Protein AF-A0AAV9IDC6-F1 (afdb_monomer)

Secondary structure (DSSP, 8-state):
---------PPPPHHHHHHHHHHHHHHHHHHHHHHTTT--SHHHHHHHHHHHHHHHHHHHHHTEEPPPPEE--HHHHHHHHHHS-HHHHHHHHHHSS-EES-SSTTHHHHHHHTSS-TT-S---EEEEEEEEE-TTT--EEEEEEEE-TT--HHHHHTTHHHHHHHH-TTEEEEEEEEETTEEEEEEEE---GGGGTTS--

InterPro domains:
  IPR021275 Protein of unknown function DUF2854 [PF11016] (30-175)
  IPR021275 Protein of unknown function DUF2854 [PTHR35551] (13-191)

Mean predicted aligned error: 9.42 Å

Organism: NCBI:t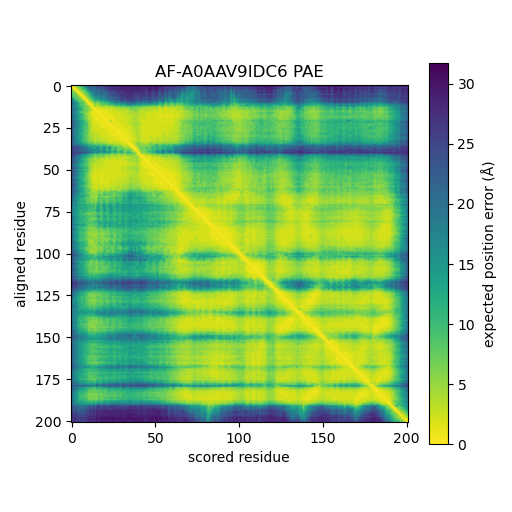xid3028027

Structure (mmCIF, N/CA/C/O backbone):
data_AF-A0AAV9IDC6-F1
#
_entry.id   AF-A0AAV9IDC6-F1
#
loop_
_atom_site.group_PDB
_atom_site.id
_atom_site.type_symbol
_atom_site.label_atom_id
_atom_site.label_alt_id
_atom_site.label_comp_id
_atom_site.label_asym_id
_atom_site.label_entity_id
_atom_site.label_seq_id
_atom_site.pdbx_PDB_ins_code
_atom_site.Cartn_x
_atom_site.Cartn_y
_atom_site.Cartn_z
_atom_site.occupancy
_atom_site.B_iso_or_equiv
_atom_site.auth_seq_id
_atom_site.auth_comp_id
_atom_site.auth_asym_id
_atom_site.auth_atom_id
_atom_site.pdbx_PDB_model_num
ATOM 1 N N . MET A 1 1 ? -21.728 21.568 -3.800 1.00 38.88 1 MET A N 1
ATOM 2 C CA . MET A 1 1 ? -20.839 20.657 -3.052 1.00 38.88 1 MET A CA 1
ATOM 3 C C . MET A 1 1 ? -19.685 20.312 -3.965 1.00 38.88 1 MET A C 1
ATOM 5 O O . MET A 1 1 ? -19.885 19.591 -4.927 1.00 38.88 1 MET A O 1
ATOM 9 N N . SER A 1 2 ? -18.545 20.964 -3.769 1.00 39.19 2 SER A N 1
ATOM 10 C CA . SER A 1 2 ? -17.340 20.770 -4.574 1.00 39.19 2 SER A CA 1
ATOM 11 C C . SER A 1 2 ? -16.515 19.640 -3.967 1.00 39.19 2 SER A C 1
ATOM 13 O O . SER A 1 2 ? -15.937 19.819 -2.894 1.00 39.19 2 SER A O 1
ATOM 15 N N . ASP A 1 3 ? -16.470 18.497 -4.647 1.00 39.34 3 ASP A N 1
ATOM 16 C CA . ASP A 1 3 ? -15.581 17.388 -4.314 1.00 39.34 3 ASP A CA 1
ATOM 17 C C . ASP A 1 3 ? -14.129 17.815 -4.548 1.00 39.34 3 ASP A C 1
ATOM 19 O O . ASP A 1 3 ? -13.592 17.761 -5.653 1.00 39.34 3 ASP A O 1
ATOM 23 N N . T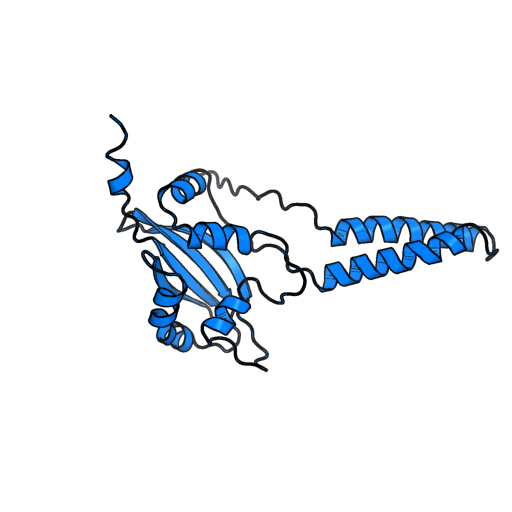HR A 1 4 ? -13.468 18.282 -3.491 1.00 42.28 4 THR A N 1
ATOM 24 C CA . THR A 1 4 ? -12.022 18.510 -3.483 1.00 42.28 4 THR A CA 1
ATOM 25 C C . THR A 1 4 ? -11.313 17.183 -3.220 1.00 42.28 4 THR A C 1
ATOM 27 O O . THR A 1 4 ? -10.743 16.973 -2.146 1.00 42.28 4 THR A O 1
ATOM 30 N N . SER A 1 5 ? -11.356 16.261 -4.184 1.00 41.09 5 SER A N 1
ATOM 31 C CA . SER A 1 5 ? -10.494 15.078 -4.180 1.00 41.09 5 SER A CA 1
ATOM 32 C C . SER A 1 5 ? -9.054 15.543 -4.397 1.00 41.09 5 SER A C 1
ATOM 34 O O . SER A 1 5 ? -8.604 15.761 -5.522 1.00 41.09 5 SER A O 1
ATOM 36 N N . SER A 1 6 ? -8.335 15.774 -3.301 1.00 48.91 6 SER A N 1
ATOM 37 C CA . SER A 1 6 ? -6.930 16.167 -3.346 1.00 48.91 6 SER A CA 1
ATOM 38 C C . SER A 1 6 ? -6.104 14.956 -3.777 1.00 48.91 6 SER A C 1
ATOM 40 O O . SER A 1 6 ? -5.756 14.114 -2.949 1.00 48.91 6 SER A O 1
ATOM 42 N N . SER A 1 7 ? -5.804 14.845 -5.074 1.00 46.00 7 SER A N 1
ATOM 43 C CA . SER A 1 7 ? -4.868 13.845 -5.587 1.00 46.00 7 SER A CA 1
ATOM 44 C C . SER A 1 7 ? -3.514 14.071 -4.916 1.00 46.00 7 SER A C 1
ATOM 46 O O . SER A 1 7 ? -2.851 15.083 -5.149 1.00 46.00 7 SER A O 1
ATOM 48 N N . THR A 1 8 ? -3.127 13.162 -4.026 1.00 54.41 8 THR A N 1
ATOM 49 C CA . THR A 1 8 ? -1.840 13.240 -3.329 1.00 54.41 8 THR A CA 1
ATOM 50 C C . THR A 1 8 ? -0.728 13.168 -4.376 1.00 54.41 8 THR A C 1
ATOM 52 O O . THR A 1 8 ? -0.763 12.289 -5.235 1.00 54.41 8 THR A O 1
ATOM 55 N N . SER A 1 9 ? 0.239 14.090 -4.340 1.00 49.34 9 SER A N 1
ATOM 56 C CA . SER A 1 9 ? 1.400 14.055 -5.230 1.00 49.34 9 SER A CA 1
ATOM 57 C C . SER A 1 9 ? 2.202 12.785 -4.950 1.00 49.34 9 SER A C 1
ATOM 59 O O . SER A 1 9 ? 2.881 12.636 -3.935 1.00 49.34 9 SER A O 1
ATOM 61 N N . ILE A 1 10 ? 2.063 11.813 -5.842 1.00 58.88 10 ILE A N 1
ATOM 62 C CA . ILE A 1 10 ? 2.789 10.556 -5.758 1.00 58.88 10 ILE A CA 1
ATOM 63 C C . ILE A 1 10 ? 4.259 10.874 -6.062 1.00 58.88 10 ILE A C 1
ATOM 65 O O . ILE A 1 10 ? 4.568 11.386 -7.137 1.00 58.88 10 ILE A O 1
ATOM 69 N N . ALA A 1 11 ? 5.163 10.600 -5.115 1.00 62.19 11 ALA A N 1
ATOM 70 C CA . ALA A 1 11 ? 6.604 10.754 -5.324 1.00 62.19 11 ALA A CA 1
ATOM 71 C C . ALA A 1 11 ? 7.049 10.031 -6.616 1.00 62.19 11 ALA A C 1
ATOM 73 O O . ALA A 1 11 ? 6.466 9.001 -6.964 1.00 62.19 11 ALA A O 1
ATOM 74 N N . PRO A 1 12 ? 8.053 10.530 -7.355 1.00 69.94 12 PRO A N 1
ATOM 75 C CA . PRO A 1 12 ? 8.481 9.876 -8.584 1.00 69.94 12 PRO A CA 1
ATOM 76 C C . PRO A 1 12 ? 8.978 8.453 -8.289 1.00 69.94 12 PRO A C 1
ATOM 78 O O . PRO A 1 12 ? 9.770 8.230 -7.375 1.00 69.94 12 PRO A O 1
ATOM 81 N N . SER A 1 13 ? 8.491 7.485 -9.067 1.00 81.06 13 SER A N 1
ATOM 82 C CA . SER A 1 13 ? 8.979 6.104 -9.033 1.00 81.06 13 SER A CA 1
ATOM 83 C C . SER A 1 13 ? 10.439 6.066 -9.487 1.00 81.06 13 SER A C 1
ATOM 85 O O . SER A 1 13 ? 10.771 6.550 -10.574 1.00 81.06 13 SER A O 1
ATOM 87 N N . TRP A 1 14 ? 11.311 5.468 -8.671 1.00 83.44 14 TRP A N 1
ATOM 88 C CA . TRP A 1 14 ? 12.724 5.285 -9.011 1.00 83.44 14 TRP A CA 1
ATOM 89 C C . TRP A 1 14 ? 12.896 4.391 -10.236 1.00 83.44 14 TRP A C 1
ATOM 91 O O . TRP A 1 14 ? 13.766 4.654 -11.061 1.00 83.44 14 TRP A O 1
ATOM 101 N N . ALA A 1 15 ? 12.019 3.399 -10.405 1.00 87.62 15 ALA A N 1
ATOM 102 C CA . ALA A 1 15 ? 12.025 2.536 -11.577 1.00 87.62 15 ALA A CA 1
ATOM 103 C C . ALA A 1 15 ? 11.820 3.346 -12.865 1.00 87.62 15 ALA A C 1
ATOM 105 O O . ALA A 1 15 ? 12.610 3.231 -13.800 1.00 87.62 15 ALA A O 1
ATOM 106 N N . LYS A 1 16 ? 10.824 4.243 -12.888 1.00 90.00 16 LYS A N 1
ATOM 107 C CA . LYS A 1 16 ? 10.560 5.108 -14.051 1.00 90.00 16 LYS A CA 1
ATOM 108 C C . LYS A 1 16 ? 11.750 6.010 -14.384 1.00 90.00 16 LYS A C 1
ATOM 110 O O . LYS A 1 16 ? 12.064 6.181 -15.559 1.00 90.00 16 LYS A O 1
ATOM 115 N N . LEU A 1 17 ? 12.429 6.550 -13.369 1.00 90.75 17 LEU A N 1
ATOM 116 C CA . LEU A 1 17 ? 13.625 7.375 -13.560 1.00 90.75 17 LEU A CA 1
ATOM 117 C C . LEU A 1 17 ? 14.779 6.567 -14.175 1.00 90.75 17 LEU A C 1
ATOM 119 O O . LEU A 1 17 ? 15.366 6.988 -15.172 1.00 90.75 17 LEU A O 1
ATOM 123 N N . THR A 1 18 ? 15.089 5.396 -13.612 1.00 91.38 18 THR A N 1
ATOM 124 C CA . THR A 1 18 ? 16.161 4.517 -14.104 1.00 91.38 18 THR A CA 1
ATOM 125 C C . THR A 1 18 ? 15.877 4.022 -15.522 1.00 91.38 18 THR A C 1
ATOM 127 O O . THR A 1 18 ? 16.779 4.023 -16.357 1.00 91.38 18 THR A O 1
ATOM 130 N N . ILE A 1 19 ? 14.623 3.669 -15.827 1.00 94.06 19 ILE A N 1
ATOM 131 C CA . ILE A 1 19 ? 14.200 3.285 -17.180 1.00 94.06 19 ILE A CA 1
ATOM 132 C C . ILE A 1 19 ? 14.380 4.446 -18.151 1.00 94.06 19 ILE A C 1
ATOM 134 O O . ILE A 1 19 ? 14.901 4.223 -19.239 1.00 94.06 19 ILE A O 1
ATOM 138 N N . ALA A 1 20 ? 13.983 5.668 -17.787 1.00 93.44 20 ALA A N 1
ATOM 139 C CA . ALA A 1 20 ? 14.128 6.828 -18.665 1.00 93.44 20 ALA A CA 1
ATOM 140 C C . ALA A 1 20 ? 15.603 7.087 -19.019 1.00 93.44 20 ALA A C 1
ATOM 142 O O . ALA A 1 20 ? 15.937 7.245 -20.193 1.00 93.44 20 ALA A O 1
ATOM 143 N N . LEU A 1 21 ? 16.489 7.046 -18.018 1.00 93.75 21 LEU A N 1
ATOM 144 C CA . LEU A 1 21 ? 17.934 7.198 -18.212 1.00 93.75 21 LEU A CA 1
ATOM 145 C C . LEU A 1 21 ? 18.521 6.070 -19.076 1.00 93.75 21 LEU A C 1
ATOM 147 O O . LEU A 1 21 ? 19.188 6.342 -20.074 1.00 93.75 21 LEU A O 1
ATOM 151 N N . GLY A 1 22 ? 18.240 4.810 -18.729 1.00 93.38 22 GLY A N 1
ATOM 152 C CA . GLY A 1 22 ? 18.733 3.646 -19.470 1.00 93.38 22 GLY A CA 1
ATOM 153 C C . GLY A 1 22 ? 18.211 3.595 -20.906 1.00 93.38 22 GLY A C 1
ATOM 154 O O . GLY A 1 22 ? 18.968 3.295 -21.829 1.00 93.38 22 GLY A O 1
ATOM 155 N N . SER A 1 23 ? 16.943 3.959 -21.113 1.00 94.50 23 SER A N 1
ATOM 156 C CA . SER A 1 23 ? 16.327 4.049 -22.440 1.00 94.50 23 SER A CA 1
ATOM 157 C C . SER A 1 23 ? 17.009 5.119 -23.281 1.00 94.50 23 SER A C 1
ATOM 159 O O . SER A 1 23 ? 17.381 4.834 -24.412 1.00 94.50 23 SER A O 1
ATOM 161 N N . GLY A 1 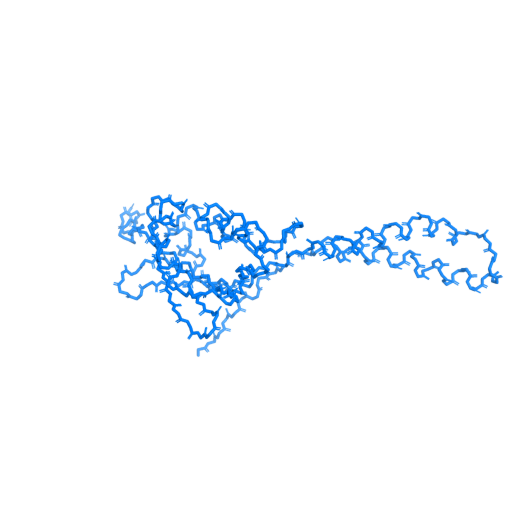24 ? 17.237 6.318 -22.734 1.00 95.00 24 GLY A N 1
ATOM 162 C CA . GLY A 1 24 ? 17.902 7.403 -23.460 1.00 95.00 24 GLY A CA 1
ATOM 163 C C . GLY A 1 24 ? 19.289 7.006 -23.971 1.00 95.00 24 GLY A C 1
ATOM 164 O O . GLY A 1 24 ? 19.575 7.157 -25.157 1.00 95.00 24 GLY A O 1
ATOM 165 N N . ILE A 1 25 ? 20.117 6.416 -23.101 1.00 93.50 25 ILE A N 1
ATOM 166 C CA . ILE A 1 25 ? 21.461 5.940 -23.467 1.00 93.50 25 ILE A CA 1
ATOM 167 C C . ILE A 1 25 ? 21.370 4.822 -24.516 1.00 93.50 25 ILE A C 1
ATOM 169 O O . ILE A 1 25 ? 22.082 4.848 -25.521 1.00 93.50 25 ILE A O 1
ATOM 173 N N . THR A 1 26 ? 20.474 3.853 -24.315 1.00 93.88 26 THR A N 1
ATOM 174 C CA . THR A 1 26 ? 20.333 2.693 -25.208 1.00 93.88 26 THR A CA 1
ATOM 175 C C . THR A 1 26 ? 19.830 3.101 -26.595 1.00 93.88 26 THR A C 1
ATOM 177 O O . THR A 1 26 ? 20.399 2.679 -27.599 1.00 93.88 26 THR A O 1
ATOM 180 N N . PHE A 1 27 ? 18.811 3.961 -26.679 1.00 94.56 27 PHE A N 1
ATOM 181 C CA . PHE A 1 27 ? 18.280 4.444 -27.958 1.00 94.56 27 PHE A CA 1
ATOM 182 C C . PHE A 1 27 ? 19.288 5.312 -28.711 1.00 94.56 27 PHE A C 1
ATOM 184 O O . PHE A 1 27 ? 19.423 5.160 -29.924 1.00 94.56 27 PHE A O 1
ATOM 191 N N . TYR A 1 28 ? 20.038 6.164 -28.008 1.00 92.62 28 TYR A N 1
ATOM 192 C CA . TYR A 1 28 ? 21.128 6.921 -28.622 1.00 92.62 28 TYR A CA 1
ATOM 193 C C . TYR A 1 28 ? 22.217 5.993 -29.184 1.00 92.62 28 TYR A C 1
ATOM 195 O O . TYR A 1 28 ? 22.683 6.190 -30.303 1.00 92.62 28 TYR A O 1
ATOM 203 N N . SER A 1 29 ? 22.556 4.926 -28.455 1.00 91.12 29 SER A N 1
ATOM 204 C CA . SER A 1 29 ? 23.542 3.927 -28.894 1.00 91.12 29 SER A CA 1
ATOM 205 C C . SER A 1 29 ? 23.086 3.170 -30.140 1.00 91.12 29 SER A C 1
ATOM 207 O O . SER A 1 29 ? 23.883 2.960 -31.052 1.00 91.12 29 SER A O 1
ATOM 209 N N . PHE A 1 30 ? 21.800 2.806 -30.218 1.00 91.81 30 PHE A N 1
ATOM 210 C CA . PHE A 1 30 ? 21.215 2.243 -31.436 1.00 91.81 30 PHE A CA 1
ATOM 211 C C . PHE A 1 30 ? 21.283 3.230 -32.604 1.00 91.81 30 PHE A C 1
ATOM 213 O O . PHE A 1 30 ? 21.696 2.846 -33.695 1.00 91.81 30 PHE A O 1
ATOM 220 N N . TYR A 1 31 ? 20.918 4.495 -32.381 1.00 92.00 31 TYR A N 1
ATOM 221 C CA . TYR A 1 31 ? 20.978 5.528 -33.415 1.00 92.00 31 TYR A CA 1
ATOM 222 C C . TYR A 1 31 ? 22.397 5.703 -33.975 1.00 92.00 31 TYR A C 1
ATOM 224 O O . TYR A 1 31 ? 22.577 5.695 -35.194 1.00 92.00 31 TYR A O 1
ATOM 232 N N . GLU A 1 32 ? 23.405 5.807 -33.104 1.00 90.81 32 GLU A N 1
ATOM 233 C CA . GLU A 1 32 ? 24.811 5.911 -33.508 1.00 90.81 32 GLU A CA 1
ATOM 234 C C . GLU A 1 32 ? 25.264 4.659 -34.271 1.00 90.81 32 GLU A C 1
ATOM 236 O O . GLU A 1 32 ? 25.843 4.782 -35.346 1.00 90.81 32 GLU A O 1
ATOM 241 N N . TYR A 1 33 ? 24.949 3.463 -33.760 1.00 89.06 33 TYR A N 1
ATOM 242 C CA . TYR A 1 33 ? 25.332 2.190 -34.376 1.00 89.06 33 TYR A CA 1
ATOM 243 C C . TYR A 1 33 ? 24.783 2.024 -35.801 1.00 89.06 33 TYR A C 1
ATOM 245 O O . TYR A 1 33 ? 25.513 1.618 -36.705 1.00 89.06 33 TYR A O 1
ATOM 253 N N . PHE A 1 34 ? 23.508 2.357 -36.030 1.00 88.88 34 PHE A N 1
ATOM 254 C CA . PHE A 1 34 ? 22.914 2.273 -37.367 1.00 88.88 34 PHE A CA 1
ATOM 255 C C . PHE A 1 34 ? 23.409 3.385 -38.297 1.00 88.88 34 PHE A C 1
ATOM 257 O O . PHE A 1 34 ? 23.632 3.131 -39.480 1.00 88.88 34 PHE A O 1
ATOM 264 N N . SER A 1 35 ? 23.630 4.594 -37.774 1.00 87.38 35 SER A N 1
ATOM 265 C CA . SER A 1 35 ? 24.124 5.728 -38.569 1.00 87.38 35 SER A CA 1
ATOM 266 C C . SER A 1 35 ? 25.588 5.567 -38.988 1.00 87.38 35 SER A C 1
ATOM 268 O O . SER A 1 35 ? 25.986 6.088 -40.027 1.00 87.38 35 SER A O 1
ATOM 270 N N . SER A 1 36 ? 26.392 4.831 -38.213 1.00 84.25 36 SER A N 1
ATOM 271 C CA . SER A 1 36 ? 27.802 4.553 -38.511 1.00 84.25 36 SER A CA 1
ATOM 272 C C . SER A 1 36 ? 28.023 3.301 -39.371 1.00 84.25 36 SER A C 1
ATOM 274 O O . SER A 1 36 ? 29.168 2.906 -39.593 1.00 84.25 36 SER A O 1
ATOM 276 N N . GLY A 1 37 ? 26.954 2.647 -39.844 1.00 80.94 37 GLY A N 1
ATOM 277 C CA . GLY A 1 37 ? 27.059 1.406 -40.618 1.00 80.94 37 GLY A CA 1
ATOM 278 C C . GLY A 1 37 ? 27.567 0.216 -39.797 1.00 80.94 37 GLY A C 1
ATOM 279 O O . GLY A 1 37 ? 28.208 -0.679 -40.344 1.00 80.94 37 GLY A O 1
ATOM 280 N N . GLY A 1 38 ? 27.311 0.206 -38.485 1.00 73.19 38 GLY A N 1
ATOM 281 C CA . GLY A 1 38 ? 27.722 -0.868 -37.581 1.00 73.19 38 GLY A CA 1
ATOM 282 C C . GLY A 1 38 ? 29.169 -0.772 -37.094 1.00 73.19 38 GLY A C 1
ATOM 283 O O . GLY A 1 38 ? 29.669 -1.724 -36.490 1.00 73.19 38 GLY A O 1
ATOM 284 N N . ALA A 1 39 ? 29.849 0.356 -37.328 1.00 74.38 39 ALA A N 1
ATOM 285 C CA . ALA A 1 39 ? 31.171 0.595 -36.766 1.00 74.38 39 ALA A CA 1
ATOM 286 C C . ALA A 1 39 ? 31.091 0.660 -35.229 1.00 74.38 39 ALA A C 1
ATOM 288 O O . ALA A 1 39 ? 30.276 1.385 -34.653 1.00 74.38 39 ALA A O 1
ATOM 289 N N . VAL A 1 40 ? 31.941 -0.125 -34.563 1.00 63.78 40 VAL A N 1
ATOM 290 C CA . VAL A 1 40 ? 31.998 -0.232 -33.100 1.00 63.78 40 VAL A CA 1
ATOM 291 C C . VAL A 1 40 ? 32.720 1.002 -32.544 1.00 63.78 40 VAL A C 1
ATOM 293 O O . VAL A 1 40 ? 33.947 1.053 -32.527 1.00 63.78 40 VAL A O 1
ATOM 296 N N . SER A 1 41 ? 31.955 2.015 -32.132 1.00 72.88 41 SER A N 1
ATOM 297 C CA . SER A 1 41 ? 32.439 3.278 -31.542 1.00 72.88 41 SER A CA 1
ATOM 298 C C . SER A 1 41 ? 31.767 3.559 -30.183 1.00 72.88 41 SER A C 1
ATOM 300 O O . SER A 1 41 ? 31.626 2.643 -29.369 1.00 72.88 41 SER A O 1
ATOM 302 N N . GLY A 1 42 ? 31.367 4.808 -29.899 1.00 75.50 42 GLY A N 1
ATOM 303 C CA . GLY A 1 42 ? 30.722 5.228 -28.647 1.00 75.50 42 GLY A CA 1
ATOM 304 C C . GLY A 1 42 ? 29.454 4.435 -28.304 1.00 75.50 42 GLY A C 1
ATOM 305 O O . GLY A 1 42 ? 29.171 4.216 -27.122 1.00 75.50 42 GLY A O 1
ATOM 306 N N . SER A 1 43 ? 28.776 3.888 -29.317 1.00 84.88 43 SER A N 1
ATOM 307 C CA . SER A 1 43 ? 27.637 2.971 -29.183 1.00 84.88 43 SER A CA 1
ATOM 308 C C . SER A 1 43 ? 27.946 1.721 -28.350 1.00 84.88 43 SER A C 1
ATOM 310 O O . SER A 1 43 ? 27.095 1.273 -27.584 1.00 84.88 43 SER A O 1
ATOM 312 N N . ALA A 1 44 ? 29.170 1.184 -28.415 1.00 88.62 44 ALA A N 1
ATOM 313 C 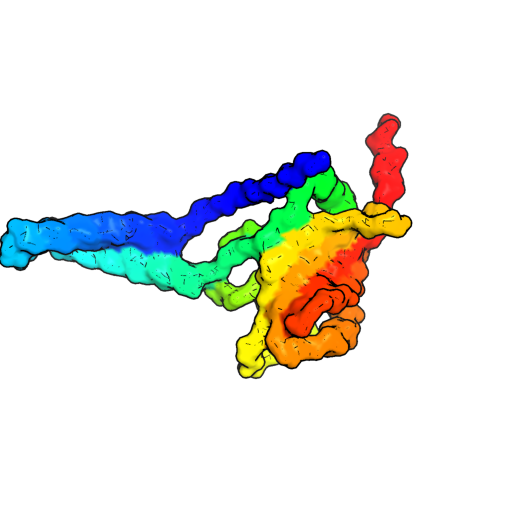CA . ALA A 1 44 ? 29.564 0.021 -27.619 1.00 88.62 44 ALA A CA 1
ATOM 314 C C . ALA A 1 44 ? 29.560 0.337 -26.118 1.00 88.62 44 ALA A C 1
ATOM 316 O O . ALA A 1 44 ? 29.024 -0.428 -25.315 1.00 88.62 44 ALA A O 1
ATOM 317 N N . LEU A 1 45 ? 30.106 1.497 -25.743 1.00 89.75 45 LEU A N 1
ATOM 318 C CA . LEU A 1 45 ? 30.125 1.957 -24.357 1.00 89.75 45 LEU A CA 1
ATOM 319 C C . LEU A 1 45 ? 28.701 2.238 -23.862 1.00 89.75 45 LEU A C 1
ATOM 321 O O . LEU A 1 45 ? 28.331 1.866 -22.748 1.00 89.75 45 LEU A O 1
ATOM 325 N N . GLY A 1 46 ? 27.880 2.832 -24.726 1.00 90.38 46 GLY A N 1
ATOM 326 C CA . GLY A 1 46 ? 26.472 3.060 -24.456 1.00 90.38 46 GLY A CA 1
ATOM 327 C C . GLY A 1 46 ? 25.670 1.767 -24.266 1.00 90.38 46 GLY A C 1
ATOM 328 O O . GLY A 1 46 ? 24.823 1.728 -23.381 1.00 90.38 46 GLY A O 1
ATOM 329 N N . PHE A 1 47 ? 25.980 0.667 -24.959 1.00 91.69 47 PHE A N 1
ATOM 330 C CA . PHE A 1 47 ? 25.364 -0.637 -24.673 1.00 91.69 47 PHE A CA 1
ATOM 331 C C . PHE A 1 47 ? 25.865 -1.272 -23.369 1.00 91.69 47 PHE A C 1
ATOM 333 O O . PHE A 1 47 ? 25.049 -1.806 -22.616 1.00 91.69 47 PHE A O 1
ATOM 340 N N . VAL A 1 48 ? 27.165 -1.176 -23.064 1.00 94.12 48 VAL A N 1
ATOM 341 C CA . VAL A 1 48 ? 27.760 -1.726 -21.827 1.00 94.12 48 VAL A CA 1
ATOM 342 C C . VAL A 1 48 ? 27.121 -1.133 -20.571 1.00 94.12 48 VAL A C 1
ATOM 344 O O . VAL A 1 48 ? 26.967 -1.845 -19.584 1.00 94.12 48 VAL A O 1
ATOM 347 N N . TYR A 1 49 ? 26.708 0.136 -20.600 1.00 92.56 49 TYR A N 1
ATOM 348 C CA . TYR A 1 49 ? 26.066 0.781 -19.448 1.00 92.56 49 TYR A CA 1
ATOM 349 C C . TYR A 1 49 ? 24.554 0.956 -19.612 1.00 92.56 49 TYR A C 1
ATOM 351 O O . TYR A 1 49 ? 23.802 0.742 -18.664 1.00 92.56 49 TYR A O 1
ATOM 359 N N . GLY A 1 50 ? 24.086 1.302 -20.809 1.00 92.62 50 GLY A N 1
ATOM 360 C CA . GLY A 1 50 ? 22.681 1.578 -21.099 1.00 92.62 50 GLY A CA 1
ATOM 361 C C . GLY A 1 50 ? 21.788 0.358 -20.919 1.00 92.62 50 GLY A C 1
ATOM 362 O O . GLY A 1 50 ? 20.770 0.464 -20.235 1.00 92.62 50 GLY A O 1
ATOM 363 N N . LEU A 1 51 ? 22.187 -0.810 -21.443 1.00 94.44 51 LEU A N 1
ATOM 364 C CA . LEU A 1 51 ? 21.389 -2.032 -21.312 1.00 94.44 51 LEU A CA 1
ATOM 365 C C . LEU A 1 51 ? 21.300 -2.510 -19.857 1.00 94.44 51 LEU A C 1
ATOM 367 O O . LEU A 1 51 ? 20.178 -2.737 -19.405 1.00 94.44 51 LEU A O 1
ATOM 371 N N . PRO A 1 52 ? 22.397 -2.616 -19.077 1.00 94.94 52 PRO A N 1
ATOM 372 C CA . PRO A 1 52 ? 22.284 -2.971 -17.664 1.00 94.94 52 PRO A CA 1
ATOM 373 C C . PRO A 1 52 ? 21.450 -1.984 -16.847 1.00 94.94 52 PRO A C 1
ATOM 375 O O . PRO A 1 52 ? 20.644 -2.420 -16.029 1.00 94.94 52 PRO A O 1
ATOM 378 N N . ILE A 1 53 ? 21.584 -0.673 -17.081 1.00 93.94 53 ILE A N 1
ATOM 379 C CA . ILE A 1 53 ? 20.763 0.342 -16.400 1.00 93.94 53 ILE A CA 1
ATOM 380 C C . ILE A 1 53 ? 19.2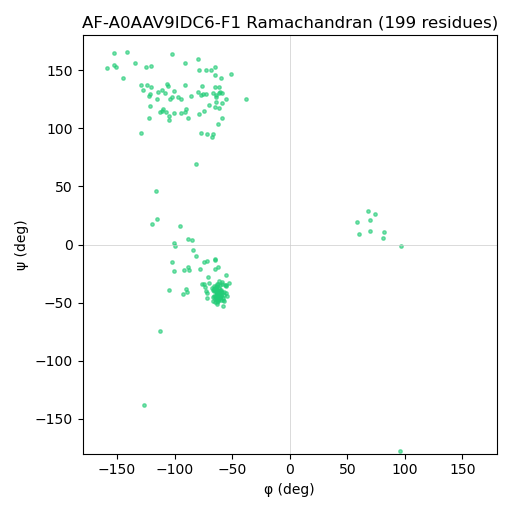85 0.174 -16.773 1.00 93.94 53 ILE A C 1
ATOM 382 O O . ILE A 1 53 ? 18.425 0.187 -15.892 1.00 93.94 53 ILE A O 1
ATOM 386 N N . LEU A 1 54 ? 18.977 -0.026 -18.057 1.00 94.75 54 LEU A N 1
ATOM 387 C CA . LEU A 1 54 ? 17.611 -0.240 -18.529 1.00 94.75 54 LEU A CA 1
ATOM 388 C C . LEU A 1 54 ? 16.998 -1.511 -17.927 1.00 94.75 54 LEU A C 1
ATOM 390 O O . LEU A 1 54 ? 15.892 -1.461 -17.390 1.00 94.75 54 LEU A O 1
ATOM 394 N N . LEU A 1 55 ? 17.724 -2.631 -17.967 1.00 95.19 55 LEU A N 1
ATOM 395 C CA . LEU A 1 55 ? 17.286 -3.902 -17.388 1.00 95.19 55 LEU A CA 1
ATOM 396 C C . LEU A 1 55 ? 17.095 -3.798 -15.874 1.00 95.19 55 LEU A C 1
ATOM 398 O O . LEU A 1 55 ? 16.111 -4.317 -15.352 1.00 95.19 55 LEU A O 1
ATOM 402 N N . LEU A 1 56 ? 17.980 -3.085 -15.173 1.00 93.44 56 LEU A N 1
ATOM 403 C CA . LEU A 1 56 ? 17.824 -2.809 -13.748 1.00 93.44 56 LEU A CA 1
ATOM 404 C C . LEU A 1 56 ? 16.550 -1.997 -13.477 1.00 93.44 56 LEU A C 1
ATOM 406 O O . LEU A 1 56 ? 15.791 -2.335 -12.571 1.00 93.44 56 LEU A O 1
ATOM 410 N N . GLY A 1 57 ? 16.281 -0.964 -14.277 1.00 91.56 57 GLY A N 1
ATOM 411 C CA . GLY A 1 57 ? 15.058 -0.170 -14.176 1.00 91.56 57 GLY A CA 1
ATOM 412 C C . GLY A 1 57 ? 13.791 -1.000 -14.405 1.00 91.56 57 GLY A C 1
ATOM 413 O O . GLY A 1 57 ? 12.847 -0.909 -13.621 1.00 91.56 57 GLY A O 1
ATOM 414 N N . LEU A 1 58 ? 13.788 -1.860 -15.428 1.00 92.31 58 LEU A N 1
ATOM 415 C CA . LEU A 1 58 ? 12.679 -2.777 -15.714 1.00 92.31 58 LEU A CA 1
ATOM 416 C C . LEU A 1 58 ? 12.487 -3.812 -14.598 1.00 92.31 58 LEU A C 1
ATOM 418 O O . LEU A 1 58 ? 11.354 -4.099 -14.216 1.00 92.31 58 LEU A O 1
ATOM 422 N N . ALA A 1 59 ? 13.575 -4.333 -14.026 1.00 90.44 59 ALA A N 1
ATOM 423 C CA . ALA A 1 59 ? 13.515 -5.241 -12.884 1.00 90.44 59 ALA A CA 1
ATOM 424 C C . ALA A 1 59 ? 12.917 -4.556 -11.644 1.00 90.44 59 ALA A C 1
ATOM 426 O O . ALA A 1 59 ? 12.086 -5.147 -10.952 1.00 90.44 59 ALA A O 1
ATOM 427 N N . LEU A 1 60 ? 13.287 -3.296 -11.385 1.00 88.38 60 LEU A N 1
ATOM 428 C CA . LEU A 1 60 ? 12.687 -2.494 -10.317 1.00 88.38 60 LEU A CA 1
ATOM 429 C C . LEU A 1 60 ? 11.197 -2.258 -10.562 1.00 88.38 60 LEU A C 1
ATOM 431 O O . LEU A 1 60 ? 10.422 -2.412 -9.625 1.00 88.38 60 LEU A O 1
ATOM 435 N N . GLN A 1 61 ? 10.796 -1.943 -11.799 1.00 86.69 61 GLN A N 1
ATOM 436 C CA . GLN A 1 61 ? 9.387 -1.752 -12.159 1.00 86.69 61 GLN A CA 1
ATOM 437 C C . GLN A 1 61 ? 8.581 -3.041 -11.976 1.00 86.69 61 GLN A C 1
ATOM 439 O O . GLN A 1 61 ? 7.464 -3.005 -11.471 1.00 86.69 61 GLN A O 1
ATOM 444 N N . TYR A 1 62 ? 9.147 -4.191 -12.346 1.00 85.88 62 TYR A N 1
ATOM 445 C CA . TYR A 1 62 ? 8.508 -5.488 -12.126 1.00 85.88 62 TYR A CA 1
ATOM 446 C C . TYR A 1 62 ? 8.329 -5.804 -10.633 1.00 85.88 62 TYR A C 1
ATOM 448 O O . TYR A 1 62 ? 7.333 -6.401 -10.230 1.00 85.88 62 TYR A O 1
ATOM 456 N N . ALA A 1 63 ? 9.285 -5.393 -9.799 1.00 84.62 63 ALA A N 1
ATOM 457 C CA . ALA A 1 63 ? 9.222 -5.571 -8.354 1.00 84.62 63 ALA A CA 1
ATOM 458 C C . ALA A 1 63 ? 8.418 -4.472 -7.631 1.00 84.62 63 ALA A C 1
ATOM 460 O O . ALA A 1 63 ? 8.272 -4.550 -6.408 1.00 84.62 63 ALA A O 1
ATOM 461 N N . GLU A 1 64 ? 7.946 -3.449 -8.343 1.00 86.19 64 GLU A N 1
ATOM 462 C CA . GLU A 1 64 ? 7.304 -2.269 -7.774 1.00 86.19 64 GLU A CA 1
ATOM 463 C C . GLU A 1 64 ? 5.844 -2.545 -7.407 1.00 86.19 64 GLU A C 1
ATOM 465 O O . GLU A 1 64 ? 5.045 -3.031 -8.206 1.00 86.19 64 GLU A O 1
ATOM 470 N N . LEU A 1 65 ? 5.479 -2.165 -6.187 1.00 85.12 65 LEU A N 1
ATOM 471 C CA . LEU A 1 65 ? 4.102 -2.085 -5.736 1.00 85.12 65 LEU A CA 1
ATOM 472 C C . LEU A 1 65 ? 3.722 -0.599 -5.626 1.00 85.12 65 LEU A C 1
ATOM 474 O O . LEU A 1 65 ? 4.303 0.108 -4.788 1.00 85.12 65 LEU A O 1
ATOM 478 N N . PRO A 1 66 ? 2.783 -0.108 -6.460 1.00 85.00 66 PRO A N 1
ATOM 479 C CA . PRO A 1 66 ? 2.360 1.285 -6.424 1.00 85.00 66 PRO A CA 1
ATOM 480 C C . PRO A 1 66 ? 1.592 1.574 -5.132 1.00 85.00 66 PRO A C 1
ATOM 482 O O . PRO A 1 66 ? 0.920 0.674 -4.632 1.00 85.00 66 PRO A O 1
ATOM 485 N N . PRO A 1 67 ? 1.642 2.814 -4.616 1.00 87.12 67 PRO A N 1
ATOM 486 C CA . PRO A 1 67 ? 0.930 3.182 -3.399 1.00 87.12 67 PRO A CA 1
ATOM 487 C C . PRO A 1 67 ? -0.579 2.966 -3.550 1.00 87.12 67 PRO A C 1
ATOM 489 O O . PRO A 1 67 ? -1.156 3.235 -4.606 1.00 87.12 67 PRO A O 1
ATOM 492 N N . ALA A 1 68 ? -1.228 2.525 -2.476 1.00 89.94 68 ALA A N 1
ATOM 493 C CA . ALA A 1 68 ? -2.677 2.418 -2.441 1.00 89.94 68 ALA A CA 1
ATOM 494 C C . ALA A 1 68 ? -3.322 3.817 -2.548 1.00 89.94 68 ALA A C 1
ATOM 496 O O . ALA A 1 68 ? -2.876 4.741 -1.855 1.00 89.94 68 ALA A O 1
ATOM 497 N N . PRO A 1 69 ? -4.378 3.984 -3.367 1.00 89.56 69 PRO A N 1
ATOM 498 C CA . PRO A 1 69 ? -5.168 5.208 -3.398 1.00 89.56 69 PRO A CA 1
ATOM 499 C C . PRO A 1 69 ? -5.702 5.532 -2.003 1.00 89.56 69 PRO A C 1
ATOM 501 O O . PRO A 1 69 ? -6.348 4.695 -1.372 1.00 89.56 69 PRO A O 1
ATOM 504 N N . LEU A 1 70 ? -5.417 6.743 -1.530 1.00 90.75 70 LEU A N 1
ATOM 505 C CA . LEU A 1 70 ? -5.924 7.272 -0.271 1.00 90.75 70 LEU A CA 1
ATOM 506 C C . LEU A 1 70 ? -6.927 8.384 -0.571 1.00 90.75 70 LEU A C 1
ATOM 508 O O . LEU A 1 70 ?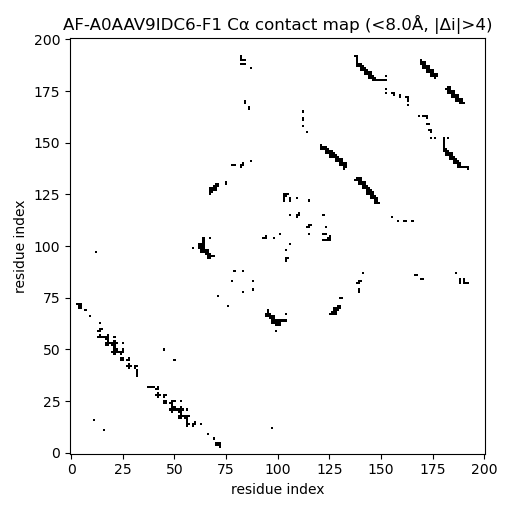 -6.546 9.437 -1.084 1.00 90.75 70 LEU A O 1
ATOM 512 N N . GLU A 1 71 ? -8.180 8.172 -0.191 1.00 90.62 71 GLU A N 1
ATOM 513 C CA . GLU A 1 71 ? -9.201 9.214 -0.183 1.00 90.62 71 GLU A CA 1
ATOM 514 C C . GLU A 1 71 ? -9.223 9.901 1.180 1.00 90.62 71 GLU A C 1
ATOM 516 O O . GLU A 1 71 ? -9.542 9.302 2.211 1.00 90.62 71 GLU A O 1
ATOM 521 N N . THR A 1 72 ? -8.843 11.176 1.178 1.00 88.81 72 THR A N 1
ATOM 522 C CA . THR A 1 72 ? -8.752 12.010 2.374 1.00 88.81 72 THR A CA 1
ATOM 523 C C . THR A 1 72 ? -9.144 13.448 2.053 1.00 88.81 72 THR A C 1
ATOM 525 O O . THR A 1 72 ? -8.824 13.962 0.978 1.00 88.81 72 THR A O 1
ATOM 528 N N . SER A 1 73 ? -9.823 14.110 2.989 1.00 87.44 73 SER A N 1
ATOM 529 C CA . SER A 1 73 ? -10.098 15.549 2.953 1.00 87.44 73 SER A CA 1
ATOM 530 C C . SER A 1 73 ? -9.156 16.303 3.898 1.00 87.44 73 SER A C 1
ATOM 532 O O . SER A 1 73 ? -8.533 15.708 4.779 1.00 87.44 73 SER A O 1
ATOM 534 N N . ASN A 1 74 ? -9.044 17.627 3.752 1.00 85.94 74 ASN A N 1
ATOM 535 C CA . ASN A 1 74 ? -8.201 18.428 4.651 1.00 85.94 74 ASN A CA 1
ATOM 536 C C . ASN A 1 74 ? -8.654 18.318 6.117 1.00 85.94 74 ASN A C 1
ATOM 538 O O . ASN A 1 74 ? -7.818 18.129 6.995 1.00 85.94 74 ASN A O 1
ATOM 542 N N . GLU A 1 75 ? -9.966 18.290 6.365 1.00 85.62 75 GLU A N 1
ATOM 543 C CA . GLU A 1 75 ? -10.515 18.034 7.701 1.00 85.62 75 GLU A CA 1
ATOM 544 C C . GLU A 1 75 ? -10.119 16.652 8.244 1.00 85.62 75 GLU A C 1
ATOM 546 O O . GLU A 1 75 ? -9.865 16.500 9.437 1.00 85.62 75 GLU A O 1
ATOM 551 N N . MET A 1 76 ? -10.053 15.620 7.390 1.00 88.12 76 MET A N 1
ATOM 552 C CA . MET A 1 76 ? -9.630 14.284 7.827 1.00 88.12 76 MET A CA 1
ATOM 553 C C . MET A 1 76 ? -8.146 14.233 8.178 1.00 88.12 76 MET A C 1
ATOM 555 O O . MET A 1 76 ? -7.783 13.518 9.109 1.00 88.12 76 MET A O 1
ATOM 559 N N . LYS A 1 77 ? -7.290 15.010 7.504 1.00 87.75 77 LYS A N 1
ATOM 560 C CA . LYS A 1 77 ? -5.864 15.103 7.859 1.00 87.75 77 LYS A CA 1
ATOM 561 C C . LYS A 1 77 ? -5.666 15.690 9.253 1.00 87.75 77 LYS A C 1
ATOM 563 O O . LYS A 1 77 ? -4.862 15.162 10.017 1.00 87.75 77 LYS A O 1
ATOM 568 N N . GLU A 1 78 ? -6.419 16.731 9.599 1.00 87.06 78 GLU A N 1
ATOM 569 C CA . GLU A 1 78 ? -6.404 17.296 10.953 1.00 87.06 78 GLU A CA 1
ATOM 570 C C . GLU A 1 78 ? -6.906 16.266 11.967 1.00 87.06 78 GLU A C 1
ATOM 572 O O . GLU A 1 78 ? -6.221 15.963 12.943 1.00 87.06 78 GLU A O 1
ATOM 577 N N . LYS A 1 79 ? -8.053 15.632 11.698 1.00 88.12 79 LYS A N 1
ATOM 578 C CA . LYS A 1 79 ? -8.608 14.597 12.584 1.00 88.12 79 LYS A CA 1
ATOM 579 C C . LYS A 1 79 ? -7.676 13.399 12.745 1.00 88.12 79 LYS A C 1
ATOM 581 O O . LYS A 1 79 ? -7.589 12.861 13.845 1.00 88.12 79 LYS A O 1
ATOM 586 N N . ARG A 1 80 ? -6.933 13.007 11.708 1.00 90.44 80 ARG A N 1
ATOM 587 C CA . ARG A 1 80 ? -5.899 11.969 11.798 1.00 90.44 80 ARG A CA 1
ATOM 588 C C . ARG A 1 80 ? -4.837 12.346 12.822 1.00 90.44 80 ARG A C 1
ATOM 590 O O . ARG A 1 80 ? -4.389 11.483 13.572 1.00 90.44 80 ARG A O 1
ATOM 597 N N . GLU A 1 81 ? -4.425 13.608 12.873 1.00 88.12 81 GLU A N 1
ATOM 598 C CA . GLU A 1 81 ? -3.352 14.016 13.774 1.00 88.12 81 GLU A CA 1
ATOM 599 C C . GLU A 1 81 ? -3.747 13.868 15.247 1.00 88.12 81 GLU A C 1
ATOM 601 O O . GLU A 1 81 ? -2.945 13.379 16.048 1.00 88.12 81 GLU A O 1
ATOM 606 N N . TYR A 1 82 ? -5.004 14.173 15.574 1.00 86.38 82 TYR A N 1
ATOM 607 C CA . TYR A 1 82 ? -5.510 14.153 16.948 1.00 86.38 82 TYR A CA 1
ATOM 608 C C . TYR A 1 82 ? -6.154 12.821 17.363 1.00 86.38 82 TYR A C 1
ATOM 610 O O . TYR A 1 82 ? -5.920 12.341 18.473 1.00 86.38 82 TYR A O 1
ATOM 618 N N . LEU A 1 83 ? -6.957 12.210 16.489 1.00 88.56 83 LEU A N 1
ATOM 619 C CA . LEU A 1 83 ? -7.821 11.072 16.828 1.00 88.56 83 LEU A CA 1
ATOM 620 C C . LEU A 1 83 ? -7.247 9.718 16.398 1.00 88.56 83 LEU A C 1
ATOM 622 O O . LEU A 1 83 ? -7.621 8.694 16.978 1.00 88.56 83 LEU A O 1
ATOM 626 N N . ALA A 1 84 ? -6.340 9.676 15.417 1.00 89.31 84 ALA A N 1
ATOM 627 C CA . ALA A 1 84 ? -5.761 8.408 14.987 1.00 89.31 84 ALA A CA 1
ATOM 628 C C . ALA A 1 84 ? -4.767 7.858 16.022 1.00 89.31 84 ALA A C 1
ATOM 630 O O . ALA A 1 84 ? -4.091 8.583 16.769 1.00 89.31 84 ALA A O 1
ATOM 631 N N . THR A 1 85 ? -4.656 6.538 16.066 1.00 92.06 85 THR A N 1
ATOM 632 C CA . THR A 1 85 ? -3.589 5.854 16.798 1.00 92.06 85 THR A CA 1
ATOM 633 C C . THR A 1 85 ? -2.291 5.861 15.989 1.00 92.06 85 THR A C 1
ATOM 635 O O . THR A 1 85 ? -2.299 5.998 14.763 1.00 92.06 85 THR A O 1
ATOM 638 N N . ASP A 1 86 ? -1.152 5.670 16.657 1.00 91.50 86 ASP A N 1
ATOM 639 C CA . ASP A 1 86 ? 0.149 5.625 15.975 1.00 91.50 86 ASP A CA 1
ATOM 640 C C . ASP A 1 86 ? 0.223 4.474 14.964 1.00 91.50 86 ASP A C 1
ATOM 642 O O . ASP A 1 86 ? 0.847 4.598 13.910 1.00 91.50 86 ASP A O 1
ATOM 646 N N . VAL A 1 87 ? -0.480 3.371 15.243 1.00 91.44 87 VAL A N 1
ATOM 647 C CA . VAL A 1 87 ? -0.603 2.226 14.335 1.00 91.44 87 VAL A CA 1
ATOM 648 C C . VAL A 1 87 ? -1.372 2.606 13.072 1.00 91.44 87 VAL A C 1
ATOM 650 O O . VAL A 1 87 ? -0.910 2.285 11.980 1.00 91.44 87 VAL A O 1
ATOM 653 N N . GLN A 1 88 ? -2.484 3.342 13.180 1.00 91.81 88 GLN A N 1
ATOM 654 C CA . GLN A 1 88 ? -3.222 3.839 12.012 1.00 91.81 88 GLN A CA 1
ATOM 655 C C . GLN A 1 88 ? -2.371 4.819 11.190 1.00 91.81 88 GLN A C 1
ATOM 657 O O . GLN A 1 88 ? -2.257 4.654 9.975 1.00 91.81 88 GLN A O 1
ATOM 662 N N . LYS A 1 89 ? -1.696 5.783 11.838 1.00 92.50 89 LYS A N 1
ATOM 663 C CA . LYS A 1 89 ? -0.788 6.729 11.158 1.00 92.50 89 LYS A CA 1
ATOM 664 C C . LYS A 1 89 ? 0.336 5.998 10.417 1.00 92.50 89 LYS A C 1
ATOM 666 O O . LYS A 1 89 ? 0.613 6.290 9.249 1.00 92.50 89 LYS A O 1
ATOM 671 N N . LYS A 1 90 ? 0.964 5.019 11.076 1.00 90.94 90 LYS A N 1
ATOM 672 C CA . LYS A 1 90 ? 2.017 4.186 10.485 1.00 90.94 90 LYS A CA 1
ATOM 673 C C . LYS A 1 90 ? 1.481 3.367 9.320 1.00 90.94 90 LYS A C 1
ATOM 675 O O . LYS A 1 90 ? 2.129 3.334 8.279 1.00 90.94 90 LYS A O 1
ATOM 680 N N . MET A 1 91 ? 0.302 2.766 9.469 1.00 91.25 91 MET A N 1
ATOM 681 C CA . MET A 1 91 ? -0.323 1.977 8.416 1.00 91.25 91 MET A CA 1
ATOM 682 C C . MET A 1 91 ? -0.580 2.825 7.173 1.00 91.25 91 MET A C 1
ATOM 684 O O . MET A 1 91 ? -0.204 2.393 6.090 1.00 91.25 91 MET A O 1
ATOM 688 N N . ILE A 1 92 ? -1.110 4.045 7.318 1.00 91.06 92 ILE A N 1
ATOM 689 C CA . ILE A 1 92 ? -1.299 4.961 6.183 1.00 91.06 92 ILE A CA 1
ATOM 690 C C . ILE A 1 92 ? 0.039 5.224 5.488 1.00 91.06 92 ILE A C 1
ATOM 692 O O . ILE A 1 92 ? 0.161 4.963 4.297 1.00 91.06 92 ILE A O 1
ATOM 696 N N . LYS A 1 93 ? 1.075 5.636 6.231 1.00 89.19 93 LYS A N 1
ATOM 697 C CA . LYS A 1 93 ? 2.419 5.860 5.664 1.00 89.19 93 LYS A CA 1
ATOM 698 C C . LYS A 1 93 ? 2.963 4.625 4.941 1.00 89.19 93 LYS A C 1
ATOM 700 O O . LYS A 1 93 ? 3.685 4.743 3.952 1.00 89.19 93 LYS A O 1
ATOM 705 N N . ASP A 1 94 ? 2.653 3.444 5.459 1.00 87.31 94 ASP A N 1
ATOM 706 C CA . ASP A 1 94 ? 3.135 2.179 4.939 1.00 87.31 94 ASP A CA 1
ATOM 707 C C . ASP A 1 94 ? 2.432 1.732 3.657 1.00 87.31 94 ASP A C 1
ATOM 709 O O . ASP A 1 94 ? 3.101 1.133 2.810 1.00 87.31 94 ASP A O 1
ATOM 713 N N . VAL A 1 95 ? 1.140 2.030 3.506 1.00 89.12 95 VAL A N 1
ATOM 714 C CA . VAL A 1 95 ? 0.341 1.664 2.326 1.00 89.12 95 VAL A CA 1
ATOM 715 C C . VAL A 1 95 ? 0.330 2.745 1.242 1.00 89.12 95 VAL A C 1
ATOM 717 O O . VAL A 1 95 ? 0.108 2.423 0.083 1.00 89.12 95 VAL A O 1
ATOM 720 N N . THR A 1 96 ? 0.617 4.008 1.573 1.00 88.38 96 THR A N 1
AT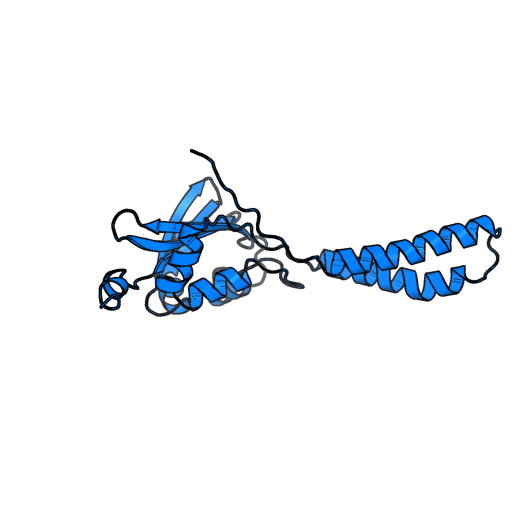OM 721 C CA . THR A 1 96 ? 0.639 5.123 0.605 1.00 88.38 96 THR A CA 1
ATOM 722 C C . THR A 1 96 ? 2.033 5.433 0.055 1.00 88.38 96 THR A C 1
ATOM 724 O O . THR A 1 96 ? 2.256 6.515 -0.488 1.00 88.38 96 THR A O 1
ATOM 727 N N . ARG A 1 97 ? 3.003 4.524 0.204 1.00 85.19 97 ARG A N 1
ATOM 728 C CA . ARG A 1 97 ? 4.360 4.674 -0.344 1.00 85.19 97 ARG A CA 1
ATOM 729 C C . ARG A 1 97 ? 4.690 3.546 -1.310 1.00 85.19 97 ARG A C 1
ATOM 731 O O . ARG A 1 97 ? 4.206 2.432 -1.136 1.00 85.19 97 ARG A O 1
ATOM 738 N N . TYR A 1 98 ? 5.590 3.818 -2.253 1.00 82.00 98 TYR A N 1
ATOM 739 C CA . TYR A 1 98 ? 6.157 2.776 -3.102 1.00 82.00 98 TYR A CA 1
ATOM 740 C C . TYR A 1 98 ? 6.909 1.743 -2.274 1.00 82.00 98 TYR A C 1
ATOM 742 O O . TYR A 1 98 ? 7.694 2.080 -1.379 1.00 82.00 98 TYR A O 1
ATOM 750 N N . ARG A 1 99 ? 6.674 0.478 -2.606 1.00 82.25 99 ARG A N 1
ATOM 751 C CA . ARG A 1 99 ? 7.401 -0.660 -2.052 1.00 82.25 99 ARG A CA 1
ATOM 752 C C . ARG A 1 99 ? 7.981 -1.486 -3.185 1.00 82.25 99 ARG A C 1
ATOM 754 O O . ARG A 1 99 ? 7.434 -1.507 -4.280 1.00 82.25 99 ARG A O 1
ATOM 761 N N . TYR A 1 100 ? 9.072 -2.180 -2.889 1.00 79.38 100 TYR A N 1
ATOM 762 C CA . TYR A 1 100 ? 9.733 -3.074 -3.829 1.00 79.38 100 TYR A CA 1
ATOM 763 C C . TYR A 1 100 ? 9.825 -4.469 -3.214 1.00 79.38 100 TYR A C 1
ATOM 765 O O . TYR A 1 100 ? 10.123 -4.608 -2.026 1.00 79.38 100 TYR A O 1
ATOM 773 N N . GLY A 1 101 ? 9.541 -5.500 -4.007 1.00 73.56 101 GLY A N 1
ATOM 774 C CA . GLY A 1 101 ? 9.679 -6.904 -3.604 1.00 73.56 101 GLY A CA 1
ATOM 775 C C . GLY A 1 101 ? 8.521 -7.475 -2.773 1.00 73.56 101 GLY A C 1
ATOM 776 O O . GLY A 1 101 ? 8.600 -8.620 -2.333 1.00 73.56 101 GLY A O 1
ATOM 777 N N . SER A 1 102 ? 7.436 -6.723 -2.565 1.00 72.31 102 SER A N 1
ATOM 778 C CA . SER A 1 102 ? 6.201 -7.214 -1.931 1.00 72.31 102 SER A CA 1
ATOM 779 C C . SER A 1 102 ? 5.065 -7.280 -2.946 1.00 72.31 102 SER A C 1
ATOM 781 O O . SER A 1 102 ? 4.825 -6.292 -3.631 1.00 72.31 102 SER A O 1
ATOM 783 N N . GLN A 1 103 ? 4.320 -8.389 -2.998 1.00 68.94 103 GLN A N 1
ATOM 784 C CA . GLN A 1 103 ? 3.225 -8.544 -3.969 1.00 68.94 103 GLN A CA 1
ATOM 785 C C . GLN A 1 103 ? 1.949 -7.791 -3.553 1.00 68.94 103 GLN A C 1
ATOM 787 O O . GLN A 1 103 ? 1.108 -7.496 -4.395 1.00 68.94 103 GLN A O 1
ATOM 792 N N . ALA A 1 104 ? 1.793 -7.472 -2.261 1.00 78.81 104 ALA A N 1
ATOM 793 C CA . ALA A 1 104 ? 0.672 -6.689 -1.740 1.00 78.81 104 ALA A CA 1
ATOM 794 C C . ALA A 1 104 ? 1.057 -5.877 -0.487 1.00 78.81 104 ALA A C 1
ATOM 796 O O . ALA A 1 104 ? 1.922 -6.278 0.294 1.00 78.81 104 ALA A O 1
ATOM 797 N N . HIS A 1 105 ? 0.365 -4.753 -0.262 1.00 84.00 105 HIS A N 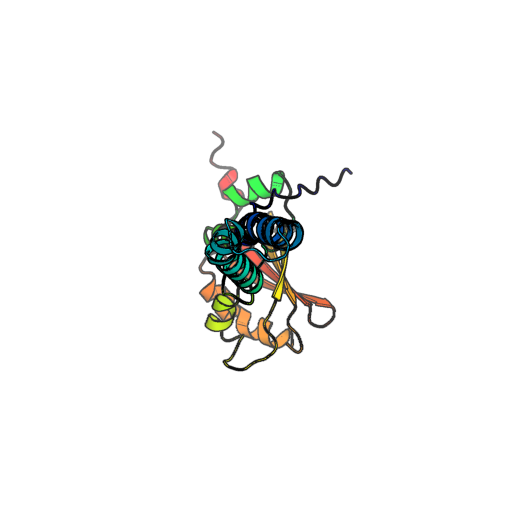1
ATOM 798 C CA . HIS A 1 105 ? 0.706 -3.746 0.756 1.00 84.00 105 HIS A CA 1
ATOM 799 C C . HIS A 1 105 ? 0.790 -4.293 2.188 1.00 84.00 105 HIS A C 1
ATOM 801 O O . HIS A 1 105 ? 1.684 -3.926 2.950 1.00 84.00 105 HIS A O 1
ATOM 807 N N . LEU A 1 106 ? -0.134 -5.183 2.547 1.00 86.56 106 LEU A N 1
ATOM 808 C CA . LEU A 1 106 ? -0.305 -5.709 3.903 1.00 86.56 106 LEU A CA 1
ATOM 809 C C . LEU A 1 106 ? -0.019 -7.217 3.979 1.00 86.56 106 LEU A C 1
ATOM 811 O O . LEU A 1 106 ? -0.430 -7.891 4.916 1.00 86.56 106 LEU A O 1
ATOM 815 N N . GLU A 1 107 ? 0.737 -7.759 3.020 1.00 84.56 107 GLU A N 1
ATOM 816 C CA . GLU A 1 107 ? 1.003 -9.200 2.922 1.00 84.56 107 GLU A CA 1
ATOM 817 C C . GLU A 1 107 ? 1.595 -9.795 4.212 1.00 84.56 107 GLU A C 1
ATOM 819 O O . GLU A 1 107 ? 1.167 -10.854 4.668 1.00 84.56 107 GLU A O 1
ATOM 824 N N . GLN A 1 108 ? 2.562 -9.110 4.827 1.00 83.62 108 GLN A N 1
ATOM 825 C CA . GLN A 1 108 ? 3.177 -9.561 6.080 1.00 83.62 108 GLN A CA 1
ATOM 826 C C . GLN A 1 108 ? 2.184 -9.551 7.250 1.00 83.62 108 GLN A C 1
ATOM 828 O O . GLN A 1 108 ? 2.221 -10.452 8.086 1.00 83.62 108 GLN A O 1
ATOM 833 N N . VAL A 1 109 ? 1.270 -8.575 7.279 1.00 88.25 109 VAL A N 1
ATOM 834 C CA . VAL A 1 109 ? 0.207 -8.482 8.289 1.00 88.25 109 VAL A CA 1
ATOM 835 C C . VAL A 1 109 ? -0.746 -9.665 8.140 1.00 88.25 109 VAL A C 1
ATOM 837 O O . VAL A 1 109 ? -1.009 -10.378 9.106 1.00 88.25 109 VAL A O 1
ATOM 840 N N . TRP A 1 110 ? -1.180 -9.959 6.915 1.00 87.75 110 TRP A N 1
ATOM 841 C CA . TRP A 1 110 ? -2.061 -11.094 6.637 1.00 87.75 110 TRP A CA 1
ATOM 842 C C . TRP A 1 110 ? -1.403 -12.443 6.943 1.00 87.75 110 TRP A C 1
ATOM 844 O O . TRP A 1 110 ? -2.050 -13.331 7.500 1.00 87.75 110 TRP A O 1
ATOM 854 N N . LYS A 1 111 ? -0.101 -12.588 6.666 1.00 86.50 111 LYS A N 1
ATOM 855 C CA . LYS A 1 111 ? 0.687 -13.764 7.070 1.00 86.50 111 LYS A CA 1
ATOM 856 C C . LYS A 1 111 ? 0.750 -13.914 8.592 1.00 86.50 111 LYS A C 1
ATOM 858 O O . LYS A 1 111 ? 0.488 -15.000 9.098 1.00 86.50 111 LYS A O 1
ATOM 863 N N . ALA A 1 112 ? 1.034 -12.839 9.329 1.00 86.50 112 ALA A N 1
ATOM 864 C CA . ALA A 1 112 ? 1.084 -12.867 10.796 1.00 86.50 112 ALA A CA 1
ATOM 865 C C . ALA A 1 112 ? -0.285 -13.203 11.422 1.00 86.50 112 ALA A C 1
ATOM 867 O O . ALA A 1 112 ? -0.392 -13.960 12.396 1.00 86.50 112 ALA A O 1
ATOM 868 N N . LEU A 1 113 ? -1.362 -12.704 10.816 1.00 87.25 113 LEU A N 1
ATOM 869 C CA . LEU A 1 113 ? -2.731 -13.018 11.215 1.00 87.25 113 LEU A CA 1
ATOM 870 C C . LEU A 1 113 ? -3.148 -14.451 10.847 1.00 87.25 113 LEU A C 1
ATOM 872 O O . LEU A 1 113 ? -4.082 -14.980 11.452 1.00 87.25 113 LEU A O 1
ATOM 876 N N . GLY A 1 114 ? -2.393 -15.140 9.988 1.00 85.12 114 GLY A N 1
ATOM 877 C CA . GLY A 1 114 ? -2.711 -16.489 9.517 1.00 85.12 114 GLY A CA 1
ATOM 878 C C . GLY A 1 114 ? -3.857 -16.502 8.505 1.00 85.12 114 GLY A C 1
ATOM 879 O O . GLY A 1 114 ? -4.576 -17.490 8.418 1.00 85.12 114 GLY A O 1
ATOM 880 N N . LEU A 1 115 ? -4.050 -15.390 7.790 1.00 82.31 115 LEU A N 1
ATOM 881 C CA . LEU A 1 115 ? -5.024 -15.238 6.703 1.00 82.31 115 LEU A CA 1
ATOM 882 C C . LEU A 1 115 ? -4.434 -15.648 5.349 1.00 82.31 115 LEU A C 1
ATOM 884 O O . LEU A 1 115 ? -5.173 -15.926 4.415 1.00 82.31 115 LEU A O 1
ATOM 888 N N . ILE A 1 116 ? -3.102 -15.697 5.247 1.00 79.00 116 ILE A N 1
ATOM 889 C CA . ILE A 1 116 ? -2.386 -16.222 4.083 1.00 79.00 116 ILE A CA 1
ATOM 890 C C . ILE A 1 116 ? -1.498 -17.375 4.544 1.00 79.00 116 ILE A C 1
ATOM 892 O O . ILE A 1 116 ? -0.572 -17.171 5.333 1.00 79.00 116 ILE A O 1
ATOM 896 N N . SER A 1 117 ? -1.743 -18.566 4.002 1.00 69.75 117 SER A N 1
ATOM 897 C CA . SER A 1 117 ? -0.862 -19.729 4.159 1.00 69.75 117 SER A CA 1
ATOM 898 C C . SER A 1 117 ? 0.174 -19.802 3.032 1.00 69.75 117 SER A C 1
ATOM 900 O O . SER A 1 117 ? -0.029 -19.273 1.935 1.00 69.75 117 SER A O 1
ATOM 902 N N . ARG A 1 118 ? 1.309 -20.472 3.287 1.00 59.25 118 ARG A N 1
ATOM 903 C CA . ARG A 1 118 ? 2.318 -20.746 2.248 1.00 59.25 118 ARG A CA 1
ATOM 904 C C . ARG A 1 118 ? 1.659 -21.544 1.115 1.00 59.25 118 ARG A C 1
ATOM 906 O O . ARG A 1 118 ? 1.124 -22.615 1.369 1.00 59.25 118 ARG A O 1
ATOM 913 N N . GLY A 1 119 ? 1.699 -21.014 -0.109 1.00 59.56 119 GLY A N 1
ATOM 914 C CA . GLY A 1 119 ? 1.182 -21.684 -1.310 1.00 59.56 119 GLY A CA 1
ATOM 915 C C . GLY A 1 119 ? -0.234 -21.292 -1.746 1.00 59.56 119 GLY A C 1
ATOM 916 O O . GLY A 1 119 ? -0.678 -21.777 -2.780 1.00 59.56 119 GLY A O 1
ATOM 917 N N . GLN A 1 120 ? -0.938 -20.409 -1.026 1.00 66.25 120 GLN A N 1
ATOM 918 C CA . GLN A 1 120 ? -2.232 -19.912 -1.509 1.00 66.25 120 GLN A CA 1
ATOM 919 C C . GLN A 1 120 ? -2.056 -18.936 -2.689 1.00 66.25 120 GLN A C 1
ATOM 921 O O . GLN A 1 120 ? -1.256 -17.998 -2.580 1.00 66.25 120 GLN A O 1
ATOM 926 N N . PRO A 1 121 ? -2.787 -19.138 -3.805 1.00 57.50 121 PRO A N 1
ATOM 927 C CA . PRO A 1 121 ? -2.657 -18.304 -4.997 1.00 57.50 121 PRO A CA 1
ATOM 928 C C . PRO A 1 121 ? -3.312 -16.930 -4.816 1.00 57.50 121 PRO A C 1
ATOM 930 O O . PRO A 1 121 ? -2.800 -15.938 -5.331 1.00 57.50 121 PRO A O 1
ATOM 933 N N . SER A 1 122 ? -4.408 -16.845 -4.058 1.00 65.50 122 SER A N 1
ATOM 934 C CA . SER A 1 122 ? -5.114 -15.592 -3.806 1.00 65.50 122 SER A CA 1
ATOM 935 C C . SER A 1 122 ? -4.567 -14.894 -2.561 1.00 65.50 122 SER A C 1
ATOM 937 O O . SER A 1 122 ? -4.631 -15.394 -1.439 1.00 65.50 122 SER A O 1
ATOM 939 N N . ARG A 1 123 ? -3.997 -13.702 -2.765 1.00 81.00 123 ARG A N 1
ATOM 940 C CA . ARG A 1 123 ? -3.570 -12.802 -1.689 1.00 81.00 123 ARG A CA 1
ATOM 941 C C . ARG A 1 123 ? -4.555 -11.640 -1.611 1.00 81.00 123 ARG A C 1
ATOM 943 O O . ARG A 1 123 ? -4.880 -11.087 -2.659 1.00 81.00 123 ARG A O 1
ATOM 950 N N . PRO A 1 124 ? -4.990 -11.225 -0.413 1.00 87.19 124 PRO A N 1
ATOM 951 C CA . PRO A 1 124 ? -5.834 -10.049 -0.258 1.00 87.19 124 PRO A CA 1
ATOM 952 C C . PRO A 1 124 ? -5.098 -8.801 -0.748 1.00 87.19 124 PRO A C 1
ATOM 954 O O . PRO A 1 124 ? -4.049 -8.427 -0.209 1.00 87.19 124 PRO A O 1
ATOM 957 N N . VAL A 1 125 ? -5.641 -8.167 -1.782 1.00 88.69 125 VAL A N 1
ATOM 958 C CA . VAL A 1 125 ? -5.088 -6.956 -2.388 1.00 88.69 125 VAL A CA 1
ATOM 959 C C . VAL A 1 125 ? -5.808 -5.747 -1.811 1.00 88.69 125 VAL A C 1
ATOM 961 O O . VAL A 1 125 ? -7.032 -5.661 -1.859 1.00 88.69 125 VAL A O 1
ATOM 964 N N . LEU A 1 126 ? -5.036 -4.790 -1.296 1.00 91.56 126 LEU A N 1
ATOM 965 C CA . LEU A 1 126 ? -5.557 -3.492 -0.884 1.00 91.56 126 LEU A CA 1
ATOM 966 C C . LEU A 1 126 ? -5.857 -2.653 -2.127 1.00 91.56 126 LEU A C 1
ATOM 968 O O . LEU A 1 126 ? -4.937 -2.314 -2.872 1.00 91.56 126 LEU A O 1
ATOM 972 N N . LYS A 1 127 ? -7.136 -2.349 -2.347 1.00 91.56 127 LYS A N 1
ATOM 973 C CA . LYS A 1 127 ? -7.614 -1.560 -3.488 1.00 91.56 127 LYS A CA 1
ATOM 974 C C . LYS A 1 127 ? -7.652 -0.072 -3.180 1.00 91.56 127 LYS A C 1
ATOM 976 O O . LYS A 1 127 ? -7.313 0.722 -4.049 1.00 91.56 127 LYS A O 1
ATOM 981 N N . GLN A 1 128 ? -8.044 0.289 -1.962 1.00 91.81 128 GLN A N 1
ATOM 982 C CA . GLN A 1 128 ? -8.273 1.675 -1.575 1.00 91.81 128 GLN A CA 1
ATOM 983 C C . GLN A 1 128 ? -8.203 1.841 -0.059 1.00 91.81 128 GLN A C 1
ATOM 985 O O . GLN A 1 128 ? -8.5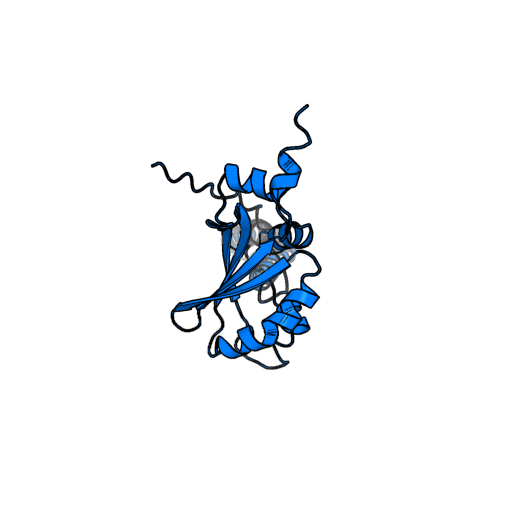02 0.916 0.699 1.00 91.81 128 GLN A O 1
ATOM 990 N N . VAL A 1 129 ? -7.817 3.036 0.373 1.00 94.06 129 VAL A N 1
ATOM 991 C CA . VAL A 1 129 ? -7.812 3.472 1.766 1.00 94.06 129 VAL A CA 1
ATOM 992 C C . VAL A 1 129 ? -8.694 4.707 1.876 1.00 94.06 129 VAL A C 1
ATOM 994 O O . VAL A 1 129 ? -8.525 5.651 1.109 1.00 94.06 129 VAL A O 1
ATOM 997 N N . VAL A 1 130 ? -9.618 4.711 2.829 1.00 94.00 130 VAL A N 1
ATOM 998 C CA . VAL A 1 130 ? -10.540 5.827 3.066 1.00 94.00 130 VAL A CA 1
ATOM 999 C C . VAL A 1 130 ? -10.495 6.208 4.535 1.00 94.00 130 VAL A C 1
ATOM 1001 O O . VAL A 1 130 ? -10.504 5.344 5.415 1.00 94.00 130 VAL A O 1
ATOM 1004 N N . GLU A 1 131 ? -10.466 7.506 4.807 1.00 92.56 131 GLU A N 1
ATOM 1005 C CA . GLU A 1 131 ? -10.631 8.037 6.157 1.00 92.56 131 GLU A CA 1
ATOM 1006 C C . GLU A 1 131 ? -12.050 8.541 6.363 1.00 92.56 131 GLU A C 1
ATOM 1008 O O . GLU A 1 131 ? -12.574 9.299 5.545 1.00 92.56 131 GLU A O 1
ATOM 1013 N N . ARG A 1 132 ? -12.664 8.152 7.479 1.00 92.25 132 ARG A N 1
ATOM 1014 C CA . ARG A 1 132 ? -14.004 8.609 7.844 1.00 92.25 132 ARG A CA 1
ATOM 1015 C C . ARG A 1 132 ? -14.114 8.855 9.346 1.00 92.25 132 ARG A C 1
ATOM 1017 O O . ARG A 1 132 ? -13.267 8.432 10.132 1.00 92.25 132 ARG A O 1
ATOM 1024 N N . ILE A 1 133 ? -15.176 9.553 9.729 1.00 89.88 133 ILE A N 1
ATOM 1025 C CA . ILE A 1 133 ? -15.602 9.674 11.122 1.00 89.88 133 ILE A CA 1
ATOM 1026 C C . ILE A 1 133 ? -16.876 8.862 11.296 1.00 89.88 133 ILE A C 1
ATOM 1028 O O . ILE A 1 133 ? -17.825 9.016 10.521 1.00 89.88 133 ILE A O 1
ATOM 1032 N N . GLU A 1 134 ? -16.901 8.023 12.325 1.00 87.19 134 GLU A N 1
ATOM 1033 C CA . GLU A 1 134 ? -18.084 7.257 12.681 1.00 87.19 134 GLU A CA 1
ATOM 1034 C C . GLU A 1 134 ? -19.206 8.220 13.094 1.00 87.19 134 GLU A C 1
ATOM 1036 O O . GLU A 1 134 ? -19.055 9.007 14.031 1.00 87.19 134 GLU A O 1
ATOM 1041 N N . LYS A 1 135 ? -20.353 8.149 12.409 1.00 80.75 135 LYS A N 1
ATOM 1042 C CA . LYS A 1 135 ? -21.467 9.098 12.597 1.00 80.75 135 LYS A CA 1
ATOM 1043 C C . LYS A 1 135 ? -22.015 9.126 14.028 1.00 80.75 135 LYS A C 1
ATOM 1045 O O . LYS A 1 135 ? -22.465 10.173 14.475 1.00 80.75 135 LYS A O 1
ATOM 1050 N N . ASN A 1 136 ? -21.980 7.991 14.725 1.00 78.38 136 ASN A N 1
ATOM 1051 C CA . ASN A 1 136 ? -22.604 7.843 16.041 1.00 78.38 136 ASN A CA 1
ATOM 1052 C C . ASN A 1 136 ? -21.664 8.222 17.191 1.00 78.38 136 ASN A C 1
ATOM 1054 O O . ASN A 1 136 ? -22.092 8.845 18.155 1.00 78.38 136 ASN A O 1
ATOM 1058 N N . SER A 1 137 ? -20.391 7.832 17.108 1.00 79.88 137 SER A N 1
ATOM 1059 C CA . SER A 1 137 ? -19.422 7.999 18.202 1.00 79.88 137 SER A CA 1
ATOM 1060 C C . SER A 1 137 ? -18.467 9.180 17.992 1.00 79.88 137 SER A C 1
ATOM 1062 O O . SER A 1 137 ? -17.769 9.578 18.923 1.00 79.88 137 SER A O 1
ATOM 1064 N N . GLY A 1 138 ? -18.391 9.725 16.772 1.00 84.69 138 GLY A N 1
ATOM 1065 C CA . GLY A 1 138 ? -17.403 10.737 16.401 1.00 84.69 138 GLY A CA 1
ATOM 1066 C C . GLY A 1 138 ? -15.968 10.203 16.328 1.00 84.69 138 GLY A C 1
ATOM 1067 O O . GLY A 1 138 ? -15.025 10.993 16.252 1.00 84.69 138 GLY A O 1
ATOM 1068 N N . ARG A 1 139 ? -15.776 8.878 16.363 1.00 89.69 139 ARG A N 1
ATOM 1069 C CA . ARG A 1 139 ? -14.452 8.249 16.351 1.00 89.69 139 ARG A CA 1
ATOM 1070 C C . ARG A 1 139 ? -13.846 8.216 14.961 1.00 89.69 139 ARG A C 1
ATOM 1072 O O . ARG A 1 139 ? -14.542 8.138 13.951 1.00 89.69 139 ARG A O 1
ATOM 1079 N N . TYR A 1 140 ? -12.520 8.256 14.928 1.00 92.75 140 TYR A N 1
ATOM 1080 C CA . TYR A 1 140 ? -11.760 8.161 13.691 1.00 92.75 140 TYR A CA 1
ATOM 1081 C C . TYR A 1 140 ? -11.697 6.719 13.188 1.00 92.75 140 TYR A C 1
ATOM 1083 O O . TYR A 1 140 ? -11.303 5.812 13.925 1.00 92.75 140 TYR A O 1
ATOM 1091 N N . GLU A 1 141 ? -12.044 6.526 11.920 1.00 94.00 141 GLU A N 1
ATOM 1092 C CA . GLU A 1 141 ? -12.062 5.232 11.255 1.00 94.00 141 GLU A CA 1
ATOM 1093 C C . GLU A 1 141 ? -11.161 5.245 10.022 1.00 94.00 141 GLU A C 1
ATOM 1095 O O . GLU A 1 141 ? -11.297 6.075 9.118 1.00 94.00 141 GLU A O 1
ATOM 1100 N N . LEU A 1 142 ? -10.266 4.263 9.969 1.00 94.75 142 LEU A N 1
ATOM 1101 C CA . LEU A 1 142 ? -9.430 3.987 8.813 1.00 94.75 142 LEU A CA 1
ATOM 1102 C C . LEU A 1 142 ? -9.970 2.749 8.100 1.00 94.75 142 LEU A C 1
ATOM 1104 O O . LEU A 1 142 ? -9.900 1.641 8.633 1.00 94.75 142 LEU A O 1
ATOM 1108 N N . CYS A 1 143 ? -10.521 2.947 6.908 1.00 95.00 143 CYS A N 1
ATOM 1109 C CA . CYS A 1 143 ? -11.189 1.912 6.129 1.00 95.00 143 CYS A CA 1
ATOM 1110 C C . CYS A 1 143 ? -10.277 1.420 5.011 1.00 95.00 143 CYS A C 1
ATOM 1112 O O . CYS A 1 143 ? -9.779 2.206 4.206 1.00 95.00 143 CYS A O 1
ATOM 1114 N N . LEU A 1 144 ? -10.078 0.110 4.949 1.00 94.56 144 LEU A N 1
ATOM 1115 C CA . LEU A 1 144 ? -9.263 -0.558 3.945 1.00 94.56 144 LEU A CA 1
ATOM 1116 C C . LEU A 1 144 ? -10.166 -1.401 3.047 1.00 94.56 144 LEU A C 1
ATOM 1118 O O . LEU A 1 144 ? -10.744 -2.378 3.522 1.00 94.56 144 LEU A O 1
ATOM 1122 N N . LEU A 1 145 ? -10.273 -1.051 1.765 1.00 94.00 145 LEU A N 1
ATOM 1123 C CA . LEU A 1 145 ? -10.981 -1.875 0.788 1.00 94.00 145 LEU A CA 1
ATOM 1124 C C . LEU A 1 145 ? -10.073 -3.022 0.367 1.00 94.00 145 LEU A C 1
ATOM 1126 O O . LEU A 1 145 ? -9.050 -2.810 -0.296 1.00 94.00 145 LEU A O 1
ATOM 1130 N N . LEU A 1 146 ? -10.447 -4.234 0.749 1.00 91.69 146 LEU A N 1
ATOM 1131 C CA . LEU A 1 146 ? -9.711 -5.442 0.421 1.00 91.69 146 LEU A CA 1
ATOM 1132 C C . LEU A 1 146 ? -10.458 -6.227 -0.648 1.00 91.69 146 LEU A C 1
ATOM 1134 O O . LEU A 1 146 ? -11.673 -6.379 -0.588 1.00 91.69 146 LEU A O 1
ATOM 1138 N N . TYR A 1 147 ? -9.694 -6.738 -1.608 1.00 89.56 147 TYR A N 1
ATOM 1139 C CA . TYR A 1 147 ? -10.146 -7.724 -2.577 1.00 89.56 147 TYR A CA 1
ATOM 1140 C C . TYR A 1 147 ? -9.449 -9.051 -2.296 1.00 89.56 147 TYR A C 1
ATOM 1142 O O . TYR A 1 147 ? -8.223 -9.138 -2.415 1.00 89.56 147 TYR A O 1
ATOM 1150 N N . ALA A 1 148 ? -10.205 -10.072 -1.910 1.00 85.81 148 ALA A N 1
ATOM 1151 C CA . ALA A 1 148 ? -9.686 -11.384 -1.554 1.00 85.81 148 ALA A CA 1
ATOM 1152 C C . ALA A 1 148 ? -10.443 -12.476 -2.319 1.00 85.81 148 ALA A C 1
ATOM 1154 O O . ALA A 1 148 ? -11.489 -12.942 -1.884 1.00 85.81 148 ALA A O 1
ATOM 1155 N N . VAL A 1 149 ? -9.866 -12.899 -3.446 1.00 81.06 149 VAL A N 1
ATOM 1156 C CA . VAL A 1 149 ? -10.457 -13.908 -4.337 1.00 81.06 149 VAL A CA 1
ATOM 1157 C C . VAL A 1 149 ? -10.694 -15.227 -3.604 1.00 81.06 149 VAL A C 1
ATOM 1159 O O . VAL A 1 149 ? -9.757 -15.763 -2.996 1.00 81.06 149 VAL A O 1
ATOM 1162 N N . ASN A 1 150 ? -11.907 -15.775 -3.724 1.00 71.62 150 ASN A N 1
ATOM 1163 C CA . ASN A 1 150 ? -12.328 -17.037 -3.104 1.00 71.62 150 ASN A CA 1
ATOM 1164 C C . ASN A 1 150 ? -12.202 -17.050 -1.568 1.00 71.62 150 ASN A C 1
ATOM 1166 O O . ASN A 1 150 ? -12.124 -18.120 -0.955 1.00 71.62 150 ASN A O 1
ATOM 1170 N N . SER A 1 151 ? -12.130 -15.881 -0.927 1.00 71.94 151 SER A N 1
ATOM 1171 C CA . SER A 1 151 ? -12.029 -15.776 0.526 1.00 71.94 151 SER A CA 1
ATOM 1172 C C . SER A 1 151 ? -13.397 -15.443 1.098 1.00 71.94 151 SER A C 1
ATOM 1174 O O . SER A 1 151 ? -13.921 -14.352 0.897 1.00 71.94 151 SER A O 1
ATOM 1176 N N . GLN A 1 152 ? -13.979 -16.380 1.846 1.00 76.44 152 GLN A N 1
ATOM 1177 C CA . GLN A 1 152 ? -15.233 -16.109 2.540 1.00 76.44 152 GLN A CA 1
ATOM 1178 C C . GLN A 1 152 ? -15.004 -15.057 3.630 1.00 76.44 152 GLN A C 1
ATOM 1180 O O . GLN A 1 152 ? -14.108 -15.203 4.465 1.00 76.44 152 GLN A O 1
ATOM 1185 N N . VAL A 1 153 ? -15.854 -14.027 3.656 1.00 81.12 153 VAL A N 1
ATOM 1186 C CA . VAL A 1 153 ? -15.846 -12.960 4.675 1.00 81.12 153 VAL A CA 1
ATOM 1187 C C . VAL A 1 153 ? -15.892 -13.540 6.097 1.00 81.12 153 VAL A C 1
ATOM 1189 O O . VAL A 1 153 ? -15.209 -13.045 6.991 1.00 81.12 153 VAL A O 1
ATOM 1192 N N . SER A 1 154 ? -16.578 -14.669 6.282 1.00 82.75 154 SER A N 1
ATOM 1193 C CA . SER A 1 154 ? -16.650 -15.408 7.549 1.00 82.75 154 SER A CA 1
ATOM 1194 C C . SER A 1 154 ? -15.277 -15.790 8.126 1.00 82.75 154 SER A C 1
ATOM 1196 O O . SER A 1 154 ? -15.082 -15.755 9.341 1.00 82.75 154 SER A O 1
ATOM 1198 N N . ILE A 1 155 ? -14.288 -16.108 7.280 1.00 85.50 155 ILE A N 1
ATOM 1199 C CA . ILE A 1 155 ? -12.919 -16.432 7.718 1.00 85.50 155 ILE A CA 1
ATOM 1200 C C . ILE A 1 155 ? -12.269 -15.206 8.364 1.00 85.50 155 ILE A C 1
ATOM 1202 O O . ILE A 1 155 ? -11.534 -15.326 9.346 1.00 85.50 155 ILE A O 1
ATOM 1206 N N . TRP A 1 156 ? -12.544 -14.021 7.824 1.00 88.06 156 TRP A N 1
ATOM 1207 C CA . TRP A 1 156 ? -12.021 -12.761 8.339 1.00 88.06 156 TRP A CA 1
ATOM 1208 C C . TRP A 1 156 ? -12.692 -12.385 9.655 1.00 88.06 156 TRP A C 1
ATOM 1210 O O . TRP A 1 156 ? -12.001 -11.998 10.599 1.00 88.06 156 TRP A O 1
ATOM 1220 N N . GLU A 1 157 ? -14.007 -12.576 9.749 1.00 89.00 157 GLU A N 1
ATOM 1221 C CA . GLU A 1 157 ? -14.786 -12.332 10.967 1.00 89.00 157 GLU A CA 1
ATOM 1222 C C . GLU A 1 157 ? -14.293 -13.188 12.137 1.00 89.00 157 GLU A C 1
ATOM 1224 O O . GLU A 1 157 ? -14.050 -12.672 13.229 1.00 89.00 157 GLU A O 1
ATOM 1229 N N . GLN A 1 158 ? -14.001 -14.469 11.895 1.00 89.75 158 GLN A N 1
ATOM 1230 C CA . GLN A 1 158 ? -13.416 -15.368 12.899 1.00 89.75 158 GLN A CA 1
ATOM 1231 C C . GLN A 1 158 ? -12.028 -14.922 13.390 1.00 89.75 158 GLN A C 1
ATOM 1233 O O . GLN A 1 158 ? -11.564 -15.363 14.444 1.00 89.75 158 GLN A O 1
ATOM 1238 N N . LYS A 1 159 ? -11.325 -14.069 12.635 1.00 89.25 159 LYS A N 1
ATOM 1239 C CA . LYS A 1 159 ? -9.999 -13.549 12.995 1.00 89.25 159 LYS A CA 1
ATOM 1240 C C . LYS A 1 159 ? -10.043 -12.138 13.583 1.00 89.25 159 LYS A C 1
ATOM 1242 O O . LYS A 1 159 ? -8.975 -11.643 13.946 1.00 89.25 159 LYS A O 1
ATOM 1247 N N . LEU A 1 160 ? -11.217 -11.521 13.754 1.00 90.38 160 LEU A N 1
ATOM 1248 C CA . LEU A 1 160 ? -11.349 -10.167 14.314 1.00 90.38 160 LEU A CA 1
ATOM 1249 C C . LEU A 1 160 ? -10.696 -10.027 15.690 1.00 90.38 160 LEU A C 1
ATOM 1251 O O . LEU A 1 160 ? -9.981 -9.059 15.937 1.00 90.38 160 LEU A O 1
ATOM 1255 N N . GLU A 1 161 ? -10.856 -11.016 16.571 1.00 90.06 161 GLU A N 1
ATOM 1256 C CA . GLU A 1 161 ? -10.221 -10.980 17.892 1.00 90.06 161 GLU A CA 1
ATOM 1257 C C . GLU A 1 161 ? -8.688 -10.953 17.782 1.00 90.06 161 GLU A C 1
ATOM 1259 O O . GLU A 1 161 ? -8.008 -10.178 18.459 1.00 90.06 161 GLU A O 1
ATOM 1264 N N . LYS A 1 162 ? -8.127 -11.752 16.868 1.00 91.31 162 LYS A N 1
ATOM 1265 C CA . LYS A 1 162 ? -6.685 -11.771 16.601 1.00 91.31 162 LYS A CA 1
ATOM 1266 C C . LYS A 1 162 ? -6.217 -10.463 15.957 1.00 91.31 162 LYS A C 1
ATOM 1268 O O . LYS A 1 162 ? -5.134 -9.993 16.296 1.00 91.31 162 LYS A O 1
ATOM 1273 N N . MET A 1 163 ? -7.018 -9.867 15.073 1.00 91.19 163 MET A N 1
ATOM 1274 C CA . MET A 1 163 ? -6.744 -8.552 14.482 1.00 91.19 163 MET A CA 1
ATOM 1275 C C . MET A 1 163 ? -6.704 -7.459 15.547 1.00 91.19 163 MET A C 1
ATOM 1277 O O . MET A 1 163 ? -5.728 -6.717 15.598 1.00 91.19 163 MET A O 1
ATOM 1281 N N . ASN A 1 164 ? -7.692 -7.411 16.444 1.00 91.69 164 ASN A N 1
ATOM 1282 C CA . ASN A 1 164 ? -7.727 -6.451 17.551 1.00 91.69 164 ASN A CA 1
ATOM 1283 C C . ASN A 1 164 ? -6.472 -6.559 18.425 1.00 91.69 164 ASN A C 1
ATOM 1285 O O . ASN A 1 164 ? -5.839 -5.555 18.739 1.00 91.69 164 ASN A O 1
ATOM 1289 N N . ARG A 1 165 ? -6.044 -7.787 18.746 1.00 91.12 165 ARG A N 1
ATOM 1290 C CA . ARG A 1 165 ? -4.796 -8.016 19.491 1.00 91.12 165 ARG A CA 1
ATOM 1291 C C . ARG A 1 165 ? -3.549 -7.603 18.699 1.00 91.12 165 ARG A C 1
ATOM 1293 O O . ARG A 1 165 ? -2.610 -7.081 19.288 1.00 91.12 165 ARG A O 1
ATOM 1300 N N . PHE A 1 166 ? -3.526 -7.837 17.385 1.00 90.94 166 PHE A N 1
ATOM 1301 C CA . PHE A 1 166 ? -2.380 -7.537 16.521 1.00 90.94 166 PHE A CA 1
ATOM 1302 C C . PHE A 1 166 ? -2.180 -6.036 16.291 1.00 90.94 166 PHE A C 1
ATOM 1304 O O . PHE A 1 166 ? -1.055 -5.549 16.378 1.00 90.94 166 PHE A O 1
ATOM 1311 N N . PHE A 1 167 ? -3.255 -5.301 15.992 1.00 89.06 167 PHE A N 1
ATOM 1312 C CA . PHE A 1 167 ? -3.190 -3.853 15.777 1.00 89.06 167 PHE A CA 1
ATOM 1313 C C . PHE A 1 167 ? -3.011 -3.074 17.086 1.00 89.06 167 PHE A C 1
ATOM 1315 O O . PHE A 1 167 ? -2.581 -1.924 17.053 1.00 89.06 167 PHE A O 1
ATOM 1322 N N . GLY A 1 168 ? -3.244 -3.719 18.229 1.00 86.31 168 GLY A N 1
ATOM 1323 C CA . GLY A 1 168 ? -2.895 -3.198 19.541 1.00 86.31 168 GLY A CA 1
ATOM 1324 C C . GLY A 1 168 ? -4.048 -2.476 20.242 1.00 86.31 168 GLY A C 1
ATOM 1325 O O . GLY A 1 168 ? -5.175 -2.434 19.745 1.00 86.31 168 GLY A O 1
ATOM 1326 N N . PRO A 1 169 ? -3.785 -1.929 21.440 1.00 83.75 169 PRO A N 1
ATOM 1327 C CA . PRO A 1 169 ? -4.813 -1.299 22.255 1.00 83.75 169 PRO A CA 1
ATOM 1328 C C . PRO A 1 169 ? -5.378 -0.048 21.573 1.00 83.75 169 PRO A C 1
ATOM 1330 O O . PRO A 1 169 ? -4.688 0.645 20.825 1.00 83.75 169 PRO A O 1
ATOM 1333 N N . ASN A 1 170 ? -6.628 0.279 21.899 1.00 89.06 170 ASN A N 1
ATOM 1334 C CA . ASN A 1 170 ? -7.365 1.436 21.377 1.00 89.06 170 ASN A CA 1
ATOM 1335 C C . ASN A 1 170 ? -7.756 1.355 19.893 1.00 89.06 170 ASN A C 1
ATOM 1337 O O . ASN A 1 170 ? -8.036 2.386 19.280 1.00 89.06 170 ASN A O 1
ATOM 1341 N N . ILE A 1 171 ? -7.796 0.151 19.321 1.00 92.06 171 ILE A N 1
ATOM 1342 C CA . ILE A 1 171 ? -8.321 -0.100 17.978 1.00 92.06 171 ILE A CA 1
ATOM 1343 C C . ILE A 1 171 ? -9.363 -1.210 18.055 1.00 92.06 171 ILE A C 1
ATOM 1345 O O . ILE A 1 171 ? -9.123 -2.256 18.657 1.00 92.06 171 ILE A O 1
ATOM 1349 N N . VAL A 1 172 ? -10.504 -0.986 17.411 1.00 93.12 172 VAL A N 1
ATOM 1350 C CA . VAL A 1 172 ? -11.513 -2.016 17.164 1.00 93.12 172 VAL A CA 1
ATOM 1351 C C . VAL A 1 172 ? -11.621 -2.231 15.666 1.00 93.12 172 VAL A C 1
ATOM 1353 O O . VAL A 1 172 ? -11.833 -1.290 14.905 1.00 93.12 172 VAL A O 1
ATOM 1356 N N . CYS A 1 173 ? -11.454 -3.476 15.246 1.00 93.50 173 CYS A N 1
ATOM 1357 C CA . CYS A 1 173 ? -11.615 -3.900 13.870 1.00 93.50 173 CYS A CA 1
ATOM 1358 C C . CYS A 1 173 ? -13.061 -4.335 13.641 1.00 93.50 173 CYS A C 1
ATOM 1360 O O . CYS A 1 173 ? -13.629 -5.072 14.450 1.00 93.50 173 CYS A O 1
ATOM 1362 N N . SER A 1 174 ? -13.632 -3.933 12.514 1.00 93.38 174 SER A N 1
ATOM 1363 C CA . SER A 1 174 ? -14.887 -4.480 12.004 1.00 93.38 174 SER A CA 1
ATOM 1364 C C . SER A 1 174 ? -14.764 -4.772 10.514 1.00 93.38 174 SER A C 1
ATOM 1366 O O . SER A 1 174 ? -13.907 -4.212 9.824 1.00 93.38 174 SER A O 1
ATOM 1368 N N . ILE A 1 175 ? -15.595 -5.689 10.028 1.00 93.56 175 ILE A N 1
ATOM 1369 C CA . ILE A 1 175 ? -15.651 -6.051 8.616 1.00 93.56 175 ILE A CA 1
ATOM 1370 C C . ILE A 1 175 ? -17.011 -5.634 8.076 1.00 93.56 175 ILE A C 1
ATOM 1372 O O . ILE A 1 175 ? -18.036 -5.903 8.698 1.00 93.56 175 ILE A O 1
ATOM 1376 N N . GLN A 1 176 ? -17.014 -4.947 6.936 1.00 92.38 176 GLN A N 1
ATOM 1377 C CA . GLN A 1 176 ? -18.235 -4.542 6.246 1.00 92.38 176 GLN A CA 1
ATOM 1378 C C . GLN A 1 176 ? -18.193 -5.119 4.824 1.00 92.38 176 GLN A C 1
ATOM 1380 O O . GLN A 1 176 ? -17.366 -4.672 4.023 1.00 92.38 176 GLN A O 1
ATOM 1385 N N . PRO A 1 177 ? -19.017 -6.130 4.497 1.00 90.06 177 PRO A N 1
ATOM 1386 C CA . PRO A 1 177 ? -19.053 -6.693 3.152 1.00 90.06 177 PRO A CA 1
ATOM 1387 C C . PRO A 1 177 ? -19.548 -5.646 2.146 1.00 90.06 177 PRO A C 1
ATOM 1389 O O . PRO A 1 177 ? -20.379 -4.802 2.484 1.00 90.06 177 PRO A O 1
ATOM 1392 N N . VAL A 1 178 ? -19.027 -5.690 0.918 1.00 88.06 178 VAL A N 1
ATOM 1393 C CA . VAL A 1 178 ? -19.435 -4.782 -0.167 1.00 88.06 178 VAL A CA 1
ATOM 1394 C C . VAL A 1 178 ? -20.155 -5.567 -1.257 1.00 88.06 178 VAL A C 1
ATOM 1396 O O . VAL A 1 178 ? -21.373 -5.480 -1.369 1.00 88.06 178 VAL A O 1
ATOM 1399 N N . GLN A 1 179 ? -19.396 -6.329 -2.046 1.00 81.00 179 GLN A N 1
ATOM 1400 C CA . GLN A 1 179 ? -19.826 -7.174 -3.169 1.00 81.00 179 GLN A CA 1
ATOM 1401 C C . GLN A 1 179 ? -18.813 -8.320 -3.316 1.00 81.00 179 GLN A C 1
ATOM 1403 O O . GLN A 1 179 ? -17.735 -8.228 -2.734 1.00 81.00 179 GLN A O 1
ATOM 1408 N N . ASP A 1 180 ? -19.146 -9.380 -4.056 1.00 73.38 180 ASP A N 1
ATOM 1409 C CA . ASP A 1 180 ? -18.369 -10.629 -4.153 1.00 73.38 180 ASP A CA 1
ATOM 1410 C C . ASP A 1 180 ? -16.835 -10.430 -4.163 1.00 73.38 180 ASP A C 1
ATOM 1412 O O . ASP A 1 180 ? -16.279 -9.659 -4.950 1.00 73.38 180 ASP A O 1
ATOM 1416 N N . ASP A 1 181 ? -16.160 -11.119 -3.233 1.00 82.69 181 ASP A N 1
ATOM 1417 C CA . ASP A 1 181 ? -14.719 -11.053 -2.934 1.00 82.69 181 ASP A CA 1
ATOM 1418 C C . ASP A 1 181 ? -14.168 -9.678 -2.483 1.00 82.69 181 ASP A C 1
ATOM 1420 O O . ASP A 1 181 ? -12.951 -9.519 -2.331 1.00 82.69 181 ASP A O 1
ATOM 1424 N N . GLN A 1 182 ? -15.026 -8.685 -2.212 1.00 90.19 182 GLN A N 1
ATOM 1425 C CA . GLN A 1 182 ? -14.663 -7.370 -1.667 1.00 90.19 182 GLN A CA 1
ATOM 1426 C C . GLN A 1 182 ? -15.338 -7.056 -0.332 1.00 90.19 182 GLN A C 1
ATOM 1428 O O . GLN A 1 182 ? -16.549 -7.193 -0.142 1.00 90.19 182 GLN A O 1
ATOM 1433 N N . PHE A 1 183 ? -14.545 -6.530 0.594 1.00 92.38 183 PHE A N 1
ATOM 1434 C CA . PHE A 1 183 ? -15.031 -6.068 1.888 1.00 92.38 183 PHE A CA 1
ATOM 1435 C C . PHE A 1 183 ? -14.138 -4.957 2.438 1.00 92.38 183 PHE A C 1
ATOM 1437 O O . PHE A 1 183 ? -12.947 -4.858 2.126 1.00 92.38 183 PHE A O 1
ATOM 1444 N N . TRP A 1 184 ? -14.719 -4.123 3.292 1.00 94.00 184 TRP A N 1
ATOM 1445 C CA . TRP A 1 184 ? -13.982 -3.155 4.084 1.00 94.00 184 TRP A CA 1
ATOM 1446 C C . TRP A 1 184 ? -13.489 -3.804 5.367 1.00 94.00 184 TRP A C 1
ATOM 1448 O O . TRP A 1 184 ? -14.282 -4.346 6.134 1.00 94.00 184 TRP A O 1
ATOM 1458 N N . LEU A 1 185 ? -12.193 -3.681 5.633 1.00 94.31 185 LEU A N 1
ATOM 1459 C CA . LEU A 1 185 ? -11.649 -3.813 6.977 1.00 94.31 185 LEU A CA 1
ATOM 1460 C C . LEU A 1 185 ? -11.552 -2.413 7.584 1.00 94.31 185 LEU A C 1
ATOM 1462 O O . LEU A 1 185 ? -10.773 -1.577 7.124 1.00 94.31 185 LEU A O 1
ATOM 1466 N N . VAL A 1 186 ? -12.353 -2.158 8.608 1.00 95.19 186 VAL A N 1
ATOM 1467 C CA . VAL A 1 186 ? -12.442 -0.859 9.273 1.00 95.19 186 VAL A CA 1
ATOM 1468 C C . VAL A 1 186 ? -11.703 -0.934 10.597 1.00 95.19 186 VAL A C 1
ATOM 1470 O O . VAL A 1 186 ? -12.005 -1.792 11.422 1.00 95.19 186 VAL A O 1
ATOM 1473 N N . LEU A 1 187 ? -10.750 -0.029 10.805 1.00 94.50 187 LEU A N 1
ATOM 1474 C CA . LEU A 1 187 ? -10.060 0.152 12.077 1.00 94.50 187 LEU A CA 1
ATOM 1475 C C . LEU A 1 187 ? -10.599 1.418 12.740 1.00 94.50 187 LEU A C 1
ATOM 1477 O O . LEU A 1 187 ? -10.264 2.524 12.310 1.00 94.50 187 LEU A O 1
ATOM 1481 N N . THR A 1 188 ? -11.388 1.260 13.795 1.00 94.06 188 THR A N 1
ATOM 1482 C CA . THR A 1 188 ? -11.972 2.354 14.579 1.00 94.06 188 THR A CA 1
ATOM 1483 C C . THR A 1 188 ? -11.079 2.668 15.776 1.00 94.06 188 THR A C 1
ATOM 1485 O O . THR A 1 188 ? -10.752 1.785 16.570 1.00 94.06 188 THR A O 1
ATOM 1488 N N . SER A 1 189 ? -10.669 3.928 15.914 1.00 92.56 189 SER A N 1
ATOM 1489 C CA . SER A 1 189 ? -9.898 4.414 17.061 1.00 92.56 189 SER A CA 1
ATOM 1490 C C . SER A 1 189 ? -10.805 4.567 18.278 1.00 92.56 189 SER A C 1
ATOM 1492 O O . SER A 1 189 ? -11.833 5.233 18.202 1.00 92.56 189 SER A O 1
ATOM 1494 N N . LEU A 1 190 ? -10.409 4.000 19.418 1.00 88.12 190 LEU A N 1
ATOM 1495 C CA . LEU A 1 190 ? -11.095 4.205 20.699 1.00 88.12 190 LEU A CA 1
ATOM 1496 C C . LEU A 1 190 ? -10.639 5.474 21.430 1.00 88.12 190 LEU A C 1
ATOM 1498 O O . LEU A 1 190 ? -11.071 5.711 22.554 1.00 88.12 190 LEU A O 1
ATOM 1502 N N . LYS A 1 191 ? -9.766 6.294 20.829 1.00 80.62 191 LYS A N 1
ATOM 1503 C CA . LYS A 1 191 ? -9.453 7.610 21.394 1.00 80.62 191 LYS A CA 1
ATOM 1504 C C . LYS A 1 191 ? -10.709 8.478 21.345 1.00 80.62 191 LYS A C 1
ATOM 1506 O O . LYS A 1 191 ? -11.225 8.766 20.266 1.00 80.62 191 LYS A O 1
ATOM 1511 N N . ASP A 1 192 ? -11.185 8.906 22.509 1.00 65.06 192 ASP A N 1
ATOM 1512 C CA . ASP A 1 192 ? -12.356 9.769 22.588 1.00 65.06 192 ASP A CA 1
ATOM 1513 C C . ASP A 1 192 ? -12.014 11.215 22.194 1.00 65.06 192 ASP A C 1
ATOM 1515 O O . ASP A 1 192 ? -11.019 11.807 22.639 1.00 65.06 192 ASP A O 1
ATOM 1519 N N . ALA A 1 193 ? -12.897 11.816 21.391 1.00 56.97 193 ALA A N 1
ATOM 1520 C CA . ALA A 1 193 ? -12.816 13.218 20.978 1.00 56.97 193 ALA A CA 1
ATOM 1521 C C . ALA A 1 193 ? -12.970 14.209 22.154 1.00 56.97 193 ALA A C 1
ATOM 1523 O O . ALA A 1 193 ? -12.633 15.385 22.027 1.00 56.97 193 ALA A O 1
ATOM 1524 N N . SER A 1 194 ? -13.419 13.745 23.327 1.00 51.94 194 SER A N 1
ATOM 1525 C CA . SER A 1 194 ? -13.518 14.530 24.568 1.00 51.94 194 SER A CA 1
ATOM 1526 C C . SER A 1 194 ? -12.158 14.990 25.111 1.00 51.94 194 SER A C 1
ATOM 1528 O O . SER A 1 194 ? -12.089 16.004 25.804 1.00 51.94 194 SER A O 1
ATOM 1530 N N . SER A 1 195 ? -11.059 14.333 24.723 1.00 49.75 195 SER A N 1
ATOM 1531 C CA . SER A 1 195 ? -9.689 14.791 25.012 1.00 49.75 195 SER A CA 1
ATOM 1532 C C . SER A 1 195 ? -9.318 16.120 24.325 1.00 49.75 195 SER A C 1
ATOM 1534 O O . SER A 1 195 ? -8.327 16.749 24.698 1.00 49.75 195 SER A O 1
ATOM 1536 N N . MET A 1 196 ? -10.132 16.585 23.369 1.00 48.47 196 MET A N 1
ATOM 1537 C CA . MET A 1 196 ? -9.950 17.848 22.647 1.00 48.47 196 MET A CA 1
ATOM 1538 C C . MET A 1 196 ? -10.601 19.052 23.359 1.00 48.47 196 MET A C 1
ATOM 1540 O O . MET A 1 196 ? -10.173 20.184 23.157 1.00 48.47 196 MET A O 1
ATOM 1544 N N . SER A 1 197 ? -11.586 18.832 24.244 1.00 46.22 197 SER A N 1
ATOM 1545 C CA . SER A 1 197 ? -12.321 19.911 24.935 1.00 46.22 197 SER A CA 1
ATOM 1546 C C . SER A 1 197 ? -11.592 20.493 26.160 1.00 46.22 197 SER A C 1
ATOM 1548 O O . SER A 1 197 ? -12.033 21.499 26.710 1.00 46.22 197 SER A O 1
ATOM 1550 N N . GLY A 1 198 ? -10.497 19.875 26.614 1.00 45.12 198 GLY A N 1
ATOM 1551 C CA . GLY A 1 198 ? -9.783 20.268 27.839 1.00 45.12 198 GLY A CA 1
ATOM 1552 C C . GLY A 1 198 ? -8.531 21.127 27.634 1.00 45.12 198 GLY A C 1
ATOM 1553 O O . GLY A 1 198 ? -7.888 21.483 28.616 1.00 45.12 198 GLY A O 1
ATOM 1554 N N . ARG A 1 199 ? -8.148 21.437 26.388 1.00 49.62 199 ARG A N 1
ATOM 1555 C CA . ARG A 1 199 ? -6.855 22.080 26.061 1.00 49.62 199 ARG A CA 1
ATOM 1556 C C . ARG A 1 199 ? -6.978 23.438 25.362 1.00 49.62 199 ARG A C 1
ATOM 1558 O O . ARG A 1 199 ? -6.025 23.896 24.746 1.00 49.62 199 ARG A O 1
ATOM 1565 N N . GLY A 1 200 ? -8.162 24.044 25.446 1.00 48.81 200 GLY A N 1
ATOM 1566 C CA . GLY A 1 200 ? -8.477 25.382 24.941 1.00 48.81 200 GLY A CA 1
ATOM 1567 C C . GLY A 1 200 ? -8.858 26.348 26.064 1.00 48.81 200 GLY A C 1
ATOM 1568 O O . GLY A 1 200 ? -9.879 27.024 25.963 1.00 48.81 200 GLY A O 1
ATOM 1569 N N . LYS A 1 201 ? -8.085 26.357 27.153 1.00 34.97 201 LYS A N 1
ATOM 1570 C CA . LYS A 1 201 ? -8.039 27.458 28.120 1.00 34.97 201 LYS A CA 1
ATOM 1571 C C . LYS A 1 201 ? -6.594 27.882 28.301 1.00 34.97 201 LYS A C 1
ATOM 1573 O O . LYS A 1 201 ? -5.746 26.965 28.368 1.00 34.97 201 LYS A O 1
#

Solvent-accessible surface area (backbone atoms only — not comparable to full-atom values): 11250 Å² total; per-residue (Å²): 136,83,86,70,76,60,78,72,86,73,74,83,56,65,28,61,52,36,28,52,54,11,44,54,39,32,53,51,19,51,52,49,25,64,74,55,75,63,54,88,51,74,29,53,58,26,45,70,49,11,48,57,39,23,52,50,11,51,52,43,50,73,31,49,29,77,46,39,50,67,52,58,46,74,70,51,56,55,45,44,71,76,30,45,46,74,58,56,54,49,48,50,61,59,36,58,35,77,43,70,78,45,98,37,79,56,48,70,58,36,40,74,73,63,78,47,62,95,86,60,86,62,64,63,35,65,64,34,34,39,64,49,64,42,90,87,79,65,24,35,28,46,32,34,36,33,39,26,65,93,48,62,66,66,65,55,61,75,39,37,69,59,47,27,63,70,70,30,87,59,44,46,60,50,78,46,81,75,52,95,42,32,31,32,45,32,40,34,25,63,48,62,70,70,72,65,77,77,75,82,122

pLDDT: mean 82.98, std 13.99, range [34.97, 95.19]

Nearest PDB structures (foldseek):
  2y3p-assembly1_B  TM=5.089E-01  e=1.245E-01  Escherichia coli
  3ehh-assembly1_B  TM=2.677E-01  e=2.116E-02  Bacillus subtilis
  7pwo-assembly1_Y1  TM=4.296E-01  e=3.605E-01  Giardia lamblia ATCC 50803
  8g4s-assembly1_Y  TM=3.778E-01  e=4.566E-01  Giardia duodenalis assemblage A
  2pk9-assembly3_A  TM=4.304E-01  e=4.844E-01  Saccharomyces cerevisiae

Radius of gyration: 23.21 Å; Cα contacts (8 Å, |Δi|>4): 302; chains: 1; bounding box: 55×49×69 Å

Foldseek 3Di:
DDPPQPPPPAPDQPLVVLLVQLVVLQVVLVVCCVVVVNPPDVSVVSCVPSVVSNVVSVLQVVQKDAAAAEGDDPVLVVCCVPQNDPLLVVLNVQRRHIDGNDPASCQVVCVVLVVDDPPDPWDWHFRHWYWDADPPQRWTKIKTKTQTPPDDVVVVVVSQVVVDVSSHPQWHWDWAADDPRIIITMITGNDHPVVVVPPPD

Sequence (201 aa):
MSDTSSSTSIAPSWAKLTIALGSGITFYSFYEYFSSGGAVSGSALGFVYGLPILLLGLALQYAELPPAPLETSNEMKEKREYLATDVQKKMIKDVTRYRYGSQAHLEQVWKALGLISRGQPSRPVLKQVVERIEKNSGRYELCLLLYAVNSQVSIWEQKLEKMNRFFGPNIVCSIQPVQDDQFWLVLTSLKDASSMSGRGK